Protein AF-A0A447TZY8-F1 (afdb_monomer_lite)

Foldseek 3Di:
DQQVPADDDPPDGQCLLLLQLLLLLLPVAQVRSLVSLQVSLVVQLVVDDQCSNLSSVLSNVSSNLSRVVNVVCVVVVNNVVSLALQVQLVSSLVSLVVSLVSQCVPGPPNVVSVVVCVVNVVVNSVCNSNVNSVVSVVVVVVVVVVCCVPVLVVVLVVVLCVLLVVLCVVPQALVSVQVSQVSCVVSDVAQKEWEAEPPGTSYIDGDDDPRPDDPDHDYYYHYGDDD

Sequence (227 aa):
MGTYFGLHIEDSIANTRAIGAVMGGLLGGPVVGGLVGLTGGLHRYSMGGMTALSCMISTIVEGLLGGLVHSVLIRRGRPDKVFSPLTAGAITCVAELVQMLIILLIARPFDDALHLVSNIAAPMMVTNTVGAALFMRILLDKRAMFEKYTSAFSATALKVAASTEGILRQGFNEVNSMKVAQVLYQELDIGAVAITDREKLLAFYWYWRRSPSTGQTHFIRLYAESN

Structure (mmCIF, N/CA/C/O backbone):
data_AF-A0A447TZY8-F1
#
_entry.id   AF-A0A447TZY8-F1
#
loop_
_atom_site.group_PDB
_atom_site.id
_atom_site.type_symbol
_atom_site.label_atom_id
_atom_site.label_alt_id
_atom_site.label_comp_id
_atom_site.label_asym_id
_atom_site.label_entity_id
_atom_site.label_seq_id
_atom_site.pdbx_PDB_ins_code
_atom_site.Cartn_x
_atom_site.Cartn_y
_atom_site.Cartn_z
_atom_site.occupancy
_atom_site.B_iso_or_equiv
_atom_site.auth_seq_id
_atom_site.auth_comp_id
_atom_site.auth_asym_id
_atom_site.auth_atom_id
_atom_site.pdbx_PDB_model_num
ATOM 1 N N . MET A 1 1 ? 5.842 14.402 -5.826 1.00 41.72 1 MET A N 1
ATOM 2 C CA . MET A 1 1 ? 6.413 14.304 -4.463 1.00 41.72 1 MET A CA 1
ATOM 3 C C . MET A 1 1 ? 7.544 13.279 -4.374 1.00 41.72 1 MET A C 1
ATOM 5 O O . MET A 1 1 ? 8.644 13.703 -4.067 1.00 41.72 1 MET A O 1
ATOM 9 N N . GLY A 1 2 ? 7.358 11.993 -4.712 1.00 44.38 2 GLY A N 1
ATOM 10 C CA . GLY A 1 2 ? 8.458 11.000 -4.667 1.00 44.38 2 GLY A CA 1
ATOM 11 C C . GLY A 1 2 ? 9.691 11.360 -5.517 1.00 44.38 2 GLY A C 1
ATOM 12 O O . GLY A 1 2 ? 10.824 11.251 -5.064 1.00 44.38 2 GLY A O 1
ATOM 13 N N . THR A 1 3 ? 9.464 11.925 -6.703 1.00 42.25 3 THR A N 1
ATOM 14 C CA . THR A 1 3 ? 10.510 12.466 -7.587 1.00 42.25 3 THR A CA 1
ATOM 15 C C . THR A 1 3 ? 11.310 13.638 -6.976 1.00 42.25 3 THR A C 1
ATOM 17 O O . THR A 1 3 ? 12.450 13.853 -7.353 1.00 42.25 3 THR A O 1
ATOM 20 N N . TYR A 1 4 ? 10.746 14.401 -6.032 1.00 38.62 4 TYR A N 1
ATOM 21 C CA . TYR A 1 4 ? 11.397 15.598 -5.468 1.00 38.62 4 TYR A CA 1
ATOM 22 C C . TYR A 1 4 ? 12.297 15.300 -4.256 1.00 38.62 4 TYR A C 1
ATOM 24 O O . TYR A 1 4 ? 13.098 16.146 -3.880 1.00 38.62 4 TYR A O 1
ATOM 32 N N . PHE A 1 5 ? 12.189 14.107 -3.659 1.00 44.12 5 PHE A N 1
ATOM 33 C CA . PHE A 1 5 ? 12.982 13.684 -2.494 1.00 44.12 5 PHE A CA 1
ATOM 34 C C . PHE A 1 5 ? 14.067 12.644 -2.836 1.00 44.12 5 PHE A C 1
ATOM 36 O O . PHE A 1 5 ? 14.668 12.060 -1.938 1.00 44.12 5 PHE A O 1
ATOM 43 N N . GLY A 1 6 ? 14.329 12.400 -4.125 1.00 40.62 6 GLY A N 1
ATOM 44 C CA . GLY A 1 6 ? 15.461 11.580 -4.555 1.00 40.62 6 GLY A CA 1
ATOM 45 C C . GLY A 1 6 ? 16.776 12.343 -4.386 1.00 40.62 6 GLY A C 1
ATOM 46 O O . GLY A 1 6 ? 16.889 13.486 -4.833 1.00 40.62 6 GLY A O 1
ATOM 47 N N . LEU A 1 7 ? 17.766 11.720 -3.743 1.00 37.53 7 LEU A N 1
ATOM 48 C CA . LEU A 1 7 ? 19.140 12.226 -3.708 1.00 37.53 7 LEU A CA 1
ATOM 49 C C . LEU A 1 7 ? 19.620 12.452 -5.150 1.00 37.53 7 LEU A C 1
ATOM 51 O O . LEU A 1 7 ? 19.607 11.524 -5.956 1.00 37.53 7 LEU A O 1
ATOM 55 N N . HIS A 1 8 ? 19.988 13.695 -5.471 1.00 42.00 8 HIS A N 1
ATOM 56 C CA . HIS A 1 8 ? 20.529 14.072 -6.774 1.00 42.00 8 HIS A CA 1
ATOM 57 C C . HIS A 1 8 ? 21.988 13.620 -6.845 1.00 42.00 8 HIS A C 1
ATOM 59 O O . HIS A 1 8 ? 22.875 14.290 -6.322 1.00 42.00 8 HIS A O 1
ATOM 65 N N . ILE A 1 9 ? 22.222 12.470 -7.468 1.00 40.34 9 ILE A N 1
ATOM 66 C CA . ILE A 1 9 ? 23.553 12.005 -7.853 1.00 40.34 9 ILE A CA 1
ATOM 67 C C . ILE A 1 9 ? 23.455 11.707 -9.352 1.00 40.34 9 ILE A C 1
ATOM 69 O O . ILE A 1 9 ? 22.742 10.789 -9.744 1.00 40.34 9 ILE A O 1
ATOM 73 N N . GLU A 1 10 ? 24.096 12.553 -10.163 1.00 38.56 10 GLU A N 1
ATOM 74 C CA . GLU A 1 10 ? 24.298 12.399 -11.618 1.00 38.56 10 GLU A CA 1
ATOM 75 C C . GLU A 1 10 ? 23.037 12.079 -12.453 1.00 38.56 10 GLU A C 1
ATOM 77 O O . GLU A 1 10 ? 22.811 10.950 -12.882 1.00 38.56 10 GLU A O 1
ATOM 82 N N . ASP A 1 11 ? 22.215 13.105 -12.717 1.00 39.12 11 ASP A N 1
ATOM 83 C CA . ASP A 1 11 ? 21.143 13.129 -13.738 1.00 39.12 11 ASP A CA 1
ATOM 84 C C . ASP A 1 11 ? 20.045 12.040 -13.671 1.00 39.12 11 ASP A C 1
ATOM 86 O O . ASP A 1 11 ? 19.186 11.947 -14.556 1.00 39.12 11 ASP A O 1
ATOM 90 N N . SER A 1 12 ? 19.975 11.260 -12.587 1.00 39.91 12 SER A N 1
ATOM 91 C CA . SER A 1 12 ? 18.932 10.252 -12.382 1.00 39.91 12 SER A CA 1
ATOM 92 C C . SER A 1 12 ? 18.328 10.322 -10.980 1.00 39.91 12 SER A C 1
ATOM 94 O O . SER A 1 12 ? 18.973 10.094 -9.961 1.00 39.91 12 SER A O 1
ATOM 96 N N . ILE A 1 13 ? 17.039 10.643 -10.929 1.00 43.31 13 ILE A N 1
ATOM 97 C CA . ILE A 1 13 ? 16.264 10.761 -9.694 1.00 43.31 13 ILE A CA 1
ATOM 98 C C . ILE A 1 13 ? 16.034 9.364 -9.103 1.00 43.31 13 ILE A C 1
ATOM 100 O O . ILE A 1 13 ? 15.361 8.541 -9.729 1.00 43.31 13 ILE A O 1
ATOM 104 N N . ALA A 1 14 ? 16.528 9.116 -7.883 1.00 42.09 14 ALA A N 1
ATOM 105 C CA . ALA A 1 14 ? 16.284 7.876 -7.142 1.00 42.09 14 ALA A CA 1
ATOM 106 C C . ALA A 1 14 ? 14.774 7.546 -7.075 1.00 42.09 14 ALA A C 1
ATOM 108 O O . ALA A 1 14 ? 13.945 8.350 -6.635 1.00 42.09 14 ALA A O 1
ATOM 109 N N . ASN A 1 15 ? 14.410 6.360 -7.571 1.00 56.94 15 ASN A N 1
ATOM 110 C CA . ASN A 1 15 ? 13.063 6.033 -8.031 1.00 56.94 15 ASN A CA 1
ATOM 111 C C . ASN A 1 15 ? 12.102 5.621 -6.900 1.00 56.94 15 ASN A C 1
ATOM 113 O O . ASN A 1 15 ? 11.626 4.495 -6.871 1.00 56.94 15 ASN A O 1
ATOM 117 N N . THR A 1 16 ? 11.708 6.531 -6.008 1.00 59.53 16 THR A N 1
ATOM 118 C CA . THR A 1 16 ? 10.623 6.244 -5.034 1.00 59.53 16 THR A CA 1
ATOM 119 C C . THR A 1 16 ? 9.240 6.083 -5.694 1.00 59.53 16 THR A C 1
ATOM 121 O O . THR A 1 16 ? 8.249 5.770 -5.032 1.00 59.53 16 THR A O 1
ATOM 124 N N . ARG A 1 17 ? 9.152 6.277 -7.018 1.00 68.56 17 ARG A N 1
ATOM 125 C CA . ARG A 1 17 ? 7.942 6.077 -7.830 1.00 68.56 17 ARG A CA 1
ATOM 126 C C . ARG A 1 17 ? 7.529 4.607 -7.900 1.00 68.56 17 ARG A C 1
ATOM 128 O O . ARG A 1 17 ? 6.330 4.332 -7.862 1.00 68.56 17 ARG A O 1
ATOM 135 N N . ALA A 1 18 ? 8.503 3.695 -7.949 1.00 70.75 18 ALA A N 1
ATOM 136 C CA . ALA A 1 18 ? 8.274 2.252 -7.979 1.00 70.75 18 ALA A CA 1
ATOM 137 C C . ALA A 1 18 ? 7.475 1.793 -6.752 1.00 70.75 18 ALA A C 1
ATOM 139 O O . ALA A 1 18 ? 6.532 1.017 -6.873 1.00 70.75 18 ALA A O 1
ATOM 140 N N . ILE A 1 19 ? 7.763 2.365 -5.576 1.00 80.88 19 ILE A N 1
ATOM 141 C CA . ILE A 1 19 ? 7.026 2.077 -4.339 1.00 80.88 19 ILE A CA 1
ATOM 142 C C . ILE A 1 19 ? 5.535 2.392 -4.526 1.00 80.88 19 ILE A C 1
ATOM 144 O O . ILE A 1 19 ? 4.690 1.561 -4.219 1.00 80.88 19 ILE A O 1
ATOM 148 N N . GLY A 1 20 ? 5.193 3.557 -5.083 1.00 83.19 20 GLY A N 1
ATOM 149 C CA . GLY A 1 20 ? 3.798 3.937 -5.323 1.00 83.19 20 GLY A CA 1
ATOM 150 C C . GLY A 1 20 ? 3.078 3.008 -6.305 1.00 83.19 20 GLY A C 1
ATOM 151 O O . GLY A 1 20 ? 1.962 2.571 -6.024 1.00 83.19 20 GLY A O 1
ATOM 152 N N . ALA A 1 21 ? 3.720 2.670 -7.427 1.00 87.19 21 ALA A N 1
ATOM 153 C CA . ALA A 1 21 ? 3.148 1.784 -8.443 1.00 87.19 21 ALA A CA 1
ATOM 154 C C . ALA A 1 21 ? 2.972 0.348 -7.923 1.00 87.19 21 ALA A C 1
ATOM 156 O O . ALA A 1 21 ? 1.876 -0.210 -8.013 1.00 87.19 21 ALA A O 1
ATOM 157 N N . VAL A 1 22 ? 4.017 -0.225 -7.316 1.00 88.12 22 VAL A N 1
ATOM 158 C CA . VAL A 1 22 ? 4.000 -1.586 -6.763 1.00 88.12 22 VAL A CA 1
ATOM 159 C C . VAL A 1 22 ? 3.001 -1.695 -5.618 1.00 88.12 22 VAL A C 1
ATOM 161 O O . VAL A 1 22 ? 2.218 -2.639 -5.606 1.00 88.12 22 VAL A O 1
ATOM 164 N N . MET A 1 23 ? 2.962 -0.732 -4.691 1.00 88.12 23 MET A N 1
ATOM 165 C CA . MET A 1 23 ? 1.995 -0.745 -3.587 1.00 88.12 23 MET A CA 1
ATOM 166 C C . MET A 1 23 ? 0.561 -0.524 -4.080 1.00 88.12 23 MET A C 1
ATOM 168 O O . MET A 1 23 ? -0.354 -1.193 -3.603 1.00 88.12 23 MET A O 1
ATOM 172 N N . GLY A 1 24 ? 0.353 0.359 -5.063 1.00 87.81 24 GLY A N 1
ATOM 173 C CA . GLY A 1 24 ? -0.948 0.551 -5.708 1.00 87.81 24 GLY A CA 1
ATOM 174 C C . GLY A 1 24 ? -1.458 -0.731 -6.369 1.00 87.81 24 GLY A C 1
ATOM 175 O O . GLY A 1 24 ? -2.621 -1.092 -6.199 1.00 87.81 24 GLY A O 1
ATOM 176 N N . GLY A 1 25 ? -0.572 -1.469 -7.044 1.00 89.62 25 GLY A N 1
ATOM 177 C CA . GLY A 1 25 ? -0.875 -2.791 -7.585 1.00 89.62 25 GLY A CA 1
ATOM 178 C C . GLY A 1 25 ? -1.128 -3.827 -6.492 1.00 89.62 25 GLY A C 1
ATOM 179 O O . GLY A 1 25 ? -2.139 -4.523 -6.514 1.00 89.62 25 GLY A O 1
ATOM 180 N N . LEU A 1 26 ? -0.246 -3.903 -5.497 1.00 88.25 26 LEU A N 1
ATOM 181 C CA . LEU A 1 26 ? -0.332 -4.885 -4.421 1.00 88.25 26 LEU A CA 1
ATOM 182 C C . LEU A 1 26 ? -1.599 -4.718 -3.575 1.00 88.25 26 LEU A C 1
ATOM 184 O O . LEU A 1 26 ? -2.105 -5.705 -3.061 1.00 88.25 26 LEU A O 1
ATOM 188 N N . LEU A 1 27 ? -2.126 -3.502 -3.428 1.00 87.75 27 LEU A N 1
ATOM 189 C CA . LEU A 1 27 ? -3.325 -3.231 -2.628 1.00 87.75 27 LEU A CA 1
ATOM 190 C C . LEU A 1 27 ? -4.610 -3.165 -3.466 1.00 87.75 27 LEU A C 1
ATOM 192 O O . LEU A 1 27 ? -5.663 -3.566 -2.976 1.00 87.75 27 LEU A O 1
ATOM 196 N N . GLY A 1 28 ? -4.536 -2.665 -4.703 1.00 86.06 28 GLY A N 1
ATOM 197 C CA . GLY A 1 28 ? -5.693 -2.412 -5.573 1.00 86.06 28 GLY A CA 1
ATOM 198 C C . GLY A 1 28 ? -5.820 -3.345 -6.782 1.00 86.06 28 GLY A C 1
ATOM 199 O O . GLY A 1 28 ? -6.748 -3.200 -7.576 1.00 86.06 28 GLY A O 1
ATOM 200 N N . GLY A 1 29 ? -4.899 -4.292 -6.953 1.00 90.25 29 GLY A N 1
ATOM 201 C CA . GLY A 1 29 ? -4.871 -5.212 -8.084 1.00 90.25 29 GLY A CA 1
ATOM 202 C C . GLY A 1 29 ? -4.249 -4.625 -9.362 1.00 90.25 29 GLY A C 1
ATOM 203 O O . GLY A 1 29 ? -3.771 -3.490 -9.389 1.00 90.25 29 GLY A O 1
ATOM 204 N N . PRO A 1 30 ? -4.224 -5.408 -10.455 1.00 90.62 30 PRO A N 1
ATOM 205 C CA . PRO A 1 30 ? -3.440 -5.104 -11.656 1.00 90.62 30 PRO A CA 1
ATOM 206 C C . PRO A 1 30 ? -3.930 -3.859 -12.395 1.00 90.62 30 PRO A C 1
ATOM 208 O O . PRO A 1 30 ? -3.115 -3.111 -12.921 1.00 90.62 30 PRO A O 1
ATOM 211 N N . VAL A 1 31 ? -5.238 -3.588 -12.387 1.00 92.19 31 VAL A N 1
ATOM 212 C CA . VAL A 1 31 ? -5.801 -2.389 -13.027 1.00 92.19 31 VAL A CA 1
ATOM 213 C C . VAL A 1 31 ? -5.333 -1.123 -12.308 1.00 92.19 31 VAL A C 1
ATOM 215 O O . VAL A 1 31 ? -4.831 -0.203 -12.948 1.00 92.19 31 VAL A O 1
ATOM 218 N N . VAL A 1 32 ? -5.430 -1.092 -10.975 1.00 91.75 32 VAL A N 1
ATOM 219 C CA . VAL A 1 32 ? -4.988 0.058 -10.172 1.00 91.75 32 VAL A CA 1
ATOM 220 C C . VAL A 1 32 ? -3.476 0.239 -10.285 1.00 91.75 32 VAL A C 1
ATOM 222 O O . VAL A 1 32 ? -3.018 1.346 -10.557 1.00 91.75 32 VAL A O 1
ATOM 225 N N . GLY A 1 33 ? -2.702 -0.844 -10.164 1.00 89.38 33 GLY A N 1
ATOM 226 C CA . GLY A 1 33 ? -1.247 -0.809 -10.328 1.00 89.38 33 GLY A CA 1
ATOM 227 C C . GLY A 1 33 ? -0.812 -0.284 -11.695 1.00 89.38 33 GLY A C 1
ATOM 228 O O . GLY A 1 33 ? 0.059 0.580 -11.767 1.00 89.38 33 GLY A O 1
ATOM 229 N N . GLY A 1 34 ? -1.461 -0.729 -12.773 1.00 90.19 34 GLY A N 1
ATOM 230 C CA . GLY A 1 34 ? -1.197 -0.242 -14.127 1.00 90.19 34 GLY A CA 1
ATOM 231 C C . GLY A 1 34 ? -1.495 1.250 -14.300 1.00 90.19 34 GLY A C 1
ATOM 232 O O . GLY A 1 34 ? -0.687 1.964 -14.885 1.00 90.19 34 GLY A O 1
ATOM 233 N N . LEU A 1 35 ? -2.608 1.752 -13.752 1.00 92.06 35 LEU A N 1
ATOM 234 C CA . LEU A 1 35 ? -2.969 3.175 -13.833 1.00 92.06 35 LEU A CA 1
ATOM 235 C C . LEU A 1 35 ? -2.036 4.069 -13.003 1.00 92.06 35 LEU A C 1
ATOM 237 O O . LEU A 1 35 ? -1.615 5.134 -13.464 1.00 92.06 35 LEU A O 1
ATOM 241 N N . VAL A 1 36 ? -1.671 3.638 -11.794 1.00 89.31 36 VAL A N 1
ATOM 242 C CA . VAL A 1 36 ? -0.680 4.345 -10.964 1.00 89.31 36 VAL A CA 1
ATOM 243 C C . VAL A 1 36 ? 0.687 4.333 -11.654 1.00 89.31 36 VAL A C 1
ATOM 245 O O . VAL A 1 36 ? 1.369 5.357 -11.703 1.00 89.31 36 VAL A O 1
ATOM 248 N N . GLY A 1 37 ? 1.062 3.203 -12.256 1.00 87.94 37 GLY A N 1
ATOM 249 C CA . GLY A 1 37 ? 2.289 3.076 -13.032 1.00 87.94 37 GLY A CA 1
ATOM 250 C C . GLY A 1 37 ? 2.307 3.982 -14.266 1.00 87.94 37 GLY A C 1
ATOM 251 O O . GLY A 1 37 ? 3.294 4.671 -14.506 1.00 87.94 37 GLY A O 1
ATOM 252 N N . LEU A 1 38 ? 1.195 4.057 -15.003 1.00 90.62 38 LEU A N 1
ATOM 253 C CA . LEU A 1 38 ? 1.032 4.916 -16.177 1.00 90.62 38 LEU A CA 1
ATOM 254 C C . LEU A 1 38 ? 1.137 6.396 -1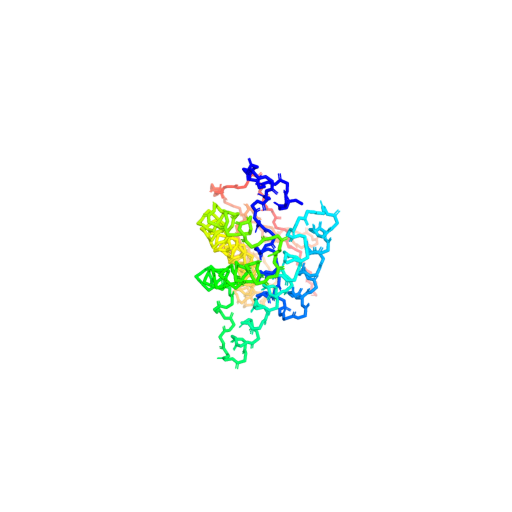5.809 1.00 90.62 38 LEU A C 1
ATOM 256 O O . LEU A 1 38 ? 1.884 7.135 -16.441 1.00 90.62 38 LEU A O 1
ATOM 260 N N . THR A 1 39 ? 0.422 6.836 -14.774 1.00 88.06 39 THR A N 1
ATOM 261 C CA . THR A 1 39 ? 0.447 8.241 -14.335 1.00 88.06 39 THR A CA 1
ATOM 262 C C . THR A 1 39 ? 1.831 8.650 -13.830 1.00 88.06 39 THR A C 1
ATOM 264 O O . THR A 1 39 ? 2.350 9.697 -14.221 1.00 88.06 39 THR A O 1
ATOM 267 N N . GLY A 1 40 ? 2.481 7.799 -13.030 1.00 81.94 40 GLY A N 1
ATOM 268 C CA . GLY A 1 40 ? 3.856 8.016 -12.587 1.00 81.94 40 GLY A CA 1
ATOM 269 C C . GLY A 1 40 ? 4.865 8.000 -13.741 1.00 81.94 40 GLY A C 1
ATOM 270 O O . GLY A 1 40 ? 5.773 8.834 -13.777 1.00 81.94 40 GLY A O 1
ATOM 271 N N . GLY A 1 41 ? 4.714 7.062 -14.676 1.00 83.88 41 GLY A N 1
ATOM 272 C CA . GLY A 1 41 ? 5.577 6.897 -15.842 1.00 83.88 41 GLY A CA 1
ATOM 273 C C . GLY A 1 41 ? 5.456 8.057 -16.827 1.00 83.88 41 GLY A C 1
ATOM 274 O O . GLY A 1 41 ? 6.475 8.582 -17.267 1.00 83.88 41 GLY A O 1
ATOM 275 N N . LEU A 1 42 ? 4.239 8.532 -17.106 1.00 85.62 42 LEU A N 1
ATOM 276 C CA . LEU A 1 42 ? 3.997 9.714 -17.941 1.00 85.62 42 LEU A CA 1
ATOM 277 C C . LEU A 1 42 ? 4.626 10.969 -17.332 1.00 85.62 42 LEU A C 1
ATOM 279 O O . LEU A 1 42 ? 5.274 11.736 -18.039 1.00 85.62 42 LEU A O 1
ATOM 283 N N . HIS A 1 43 ? 4.527 11.136 -16.011 1.00 81.44 43 HIS A N 1
ATOM 284 C CA . HIS A 1 43 ? 5.225 12.215 -15.312 1.00 81.44 43 HIS A CA 1
ATOM 285 C C . HIS A 1 43 ? 6.758 12.086 -15.424 1.00 81.44 43 HIS A C 1
ATOM 287 O O . HIS A 1 43 ? 7.474 13.085 -15.389 1.00 81.44 43 HIS A O 1
ATOM 293 N N . ARG A 1 44 ? 7.319 10.871 -15.527 1.00 80.19 44 ARG A N 1
ATOM 294 C CA . ARG A 1 44 ? 8.763 10.699 -15.789 1.00 80.19 44 ARG A CA 1
ATOM 295 C C . ARG A 1 44 ? 9.126 11.039 -17.219 1.00 80.19 44 ARG A C 1
ATOM 297 O O . ARG A 1 44 ? 10.165 11.658 -17.442 1.00 80.19 44 ARG A O 1
ATOM 304 N N . TYR A 1 45 ? 8.280 10.612 -18.146 1.00 79.75 45 TYR A N 1
ATOM 305 C CA . TYR A 1 45 ? 8.445 10.846 -19.566 1.00 79.75 45 TYR A CA 1
ATOM 306 C C . TYR A 1 45 ? 8.454 12.346 -19.879 1.00 79.75 45 TYR A C 1
ATOM 308 O O . TYR A 1 45 ? 9.322 12.811 -20.611 1.00 79.75 45 TYR A O 1
ATOM 316 N N . SER A 1 46 ? 7.579 13.124 -19.232 1.00 79.31 46 SER A N 1
ATOM 317 C CA . SER A 1 46 ? 7.517 14.580 -19.408 1.00 79.31 46 SER A CA 1
ATOM 318 C C . SER A 1 46 ? 8.761 15.330 -18.921 1.00 79.31 46 SER A C 1
ATOM 320 O O . SER A 1 46 ? 8.966 16.468 -19.326 1.00 79.31 46 SER A O 1
ATOM 322 N N . MET A 1 47 ? 9.592 14.724 -18.065 1.00 73.69 47 MET A N 1
ATOM 323 C CA . MET A 1 47 ? 10.869 15.312 -17.631 1.00 73.69 47 MET A CA 1
ATOM 324 C C . MET A 1 47 ? 12.004 15.094 -18.646 1.00 73.69 47 MET A C 1
ATOM 326 O O . MET A 1 47 ? 13.080 15.655 -18.475 1.00 73.69 47 MET A O 1
ATOM 330 N N . GLY A 1 48 ? 11.782 14.296 -19.697 1.00 67.31 48 GLY A N 1
ATOM 331 C CA . GLY A 1 48 ? 12.773 14.044 -20.743 1.00 67.31 48 GLY A CA 1
ATOM 332 C C . GLY A 1 48 ? 14.001 13.246 -20.276 1.00 67.31 48 GLY A C 1
ATOM 333 O O . GLY A 1 48 ? 14.051 12.707 -19.164 1.00 67.31 48 GLY A O 1
ATOM 334 N N . GLY A 1 49 ? 14.987 13.125 -21.165 1.00 71.38 49 GLY A N 1
ATOM 335 C CA . GLY A 1 49 ? 16.239 12.394 -20.939 1.00 71.38 49 GLY A CA 1
ATOM 336 C C . GLY A 1 49 ? 16.311 11.038 -21.649 1.00 71.38 49 GLY A C 1
ATOM 337 O O . GLY A 1 49 ? 15.303 10.487 -22.092 1.00 71.38 49 GLY A O 1
ATOM 338 N N . MET A 1 50 ? 17.523 10.484 -21.735 1.00 68.12 50 MET A N 1
ATOM 339 C CA . MET A 1 50 ? 17.816 9.256 -22.496 1.00 68.12 50 MET A CA 1
ATOM 340 C C . MET A 1 50 ? 17.038 8.024 -21.999 1.00 68.12 50 MET A C 1
ATOM 342 O O . MET A 1 50 ? 16.706 7.137 -22.779 1.00 68.12 50 MET A O 1
ATOM 346 N N . THR A 1 51 ? 16.680 7.986 -20.711 1.00 75.62 51 THR A N 1
ATOM 347 C CA . THR A 1 51 ? 15.943 6.878 -20.077 1.00 75.62 51 THR A CA 1
ATOM 348 C C . THR A 1 51 ? 14.450 7.164 -19.885 1.00 75.62 51 THR A C 1
ATOM 350 O O . THR A 1 51 ? 13.760 6.414 -19.196 1.00 75.62 51 THR A O 1
ATOM 353 N N . ALA A 1 52 ? 13.913 8.244 -20.463 1.00 77.50 52 ALA A N 1
ATOM 354 C CA . ALA A 1 52 ? 12.525 8.657 -20.240 1.00 77.50 52 ALA A CA 1
ATOM 355 C C . ALA A 1 52 ? 11.512 7.572 -20.646 1.00 77.50 52 ALA A C 1
ATOM 357 O O . ALA A 1 52 ? 10.585 7.265 -19.894 1.00 77.50 52 ALA A O 1
ATOM 358 N N . LEU A 1 53 ? 11.721 6.959 -21.814 1.00 79.88 53 LEU A N 1
ATOM 359 C CA . LEU A 1 53 ? 10.832 5.938 -22.370 1.00 79.88 53 LEU A CA 1
ATOM 360 C C . LEU A 1 53 ? 10.990 4.598 -21.631 1.00 79.88 53 LEU A C 1
ATOM 362 O O . LEU A 1 53 ? 9.995 3.991 -21.234 1.00 79.88 53 LEU A O 1
ATOM 366 N N . SER A 1 54 ? 12.230 4.179 -21.356 1.00 82.88 54 SER A N 1
ATOM 367 C CA . SER A 1 54 ? 12.511 2.950 -20.605 1.00 82.88 54 SER A CA 1
ATOM 368 C C . SER A 1 54 ? 11.959 3.010 -19.178 1.00 82.88 54 SER A C 1
ATOM 370 O O . SER A 1 54 ? 11.322 2.057 -18.739 1.00 82.88 54 SER A O 1
ATOM 372 N N . CYS A 1 55 ? 12.124 4.142 -18.484 1.00 81.50 55 CYS A N 1
ATOM 373 C CA . CYS A 1 55 ? 11.590 4.344 -17.135 1.00 81.50 55 CYS A CA 1
ATOM 374 C C . CYS A 1 55 ? 10.056 4.396 -17.111 1.00 81.50 55 CYS A C 1
ATOM 376 O O . CYS A 1 55 ? 9.437 3.952 -16.148 1.00 81.50 55 CYS A O 1
ATOM 378 N N . MET A 1 56 ? 9.421 4.954 -18.148 1.00 85.31 56 MET A N 1
ATOM 379 C CA . MET A 1 56 ? 7.960 4.960 -18.247 1.00 85.31 56 MET A CA 1
ATOM 380 C C . MET A 1 56 ? 7.421 3.532 -18.364 1.00 85.31 56 MET A C 1
ATOM 382 O O . MET A 1 56 ? 6.530 3.151 -17.606 1.00 85.31 56 MET A O 1
ATOM 386 N N . ILE A 1 57 ? 7.979 2.742 -19.287 1.00 88.06 57 ILE A N 1
ATOM 387 C CA . ILE A 1 57 ? 7.572 1.347 -19.485 1.00 88.06 57 ILE A CA 1
ATOM 388 C C . ILE A 1 57 ? 7.848 0.533 -18.221 1.00 88.06 57 ILE A C 1
ATOM 390 O O . ILE A 1 57 ? 6.967 -0.201 -17.777 1.00 88.06 57 ILE A O 1
ATOM 394 N N . SER A 1 58 ? 9.027 0.690 -17.610 1.00 87.69 58 SER A N 1
ATOM 395 C CA . SER A 1 58 ? 9.372 -0.048 -16.395 1.00 87.69 58 SER A CA 1
ATOM 396 C C . SER A 1 58 ? 8.395 0.250 -15.260 1.00 87.69 58 SER A C 1
ATOM 398 O O . SER A 1 58 ? 7.858 -0.688 -14.688 1.00 87.69 58 SER A O 1
ATOM 400 N N . THR A 1 59 ? 8.043 1.518 -15.013 1.00 88.25 59 THR A N 1
ATOM 401 C CA . THR A 1 59 ? 7.098 1.881 -13.939 1.00 88.25 59 THR A CA 1
ATOM 402 C C . THR A 1 59 ? 5.703 1.269 -14.156 1.00 88.25 59 THR A C 1
ATOM 404 O O . THR A 1 59 ? 5.044 0.852 -13.201 1.00 88.25 59 THR A O 1
ATOM 407 N N . ILE A 1 60 ? 5.233 1.176 -15.406 1.00 91.12 60 ILE A N 1
ATOM 408 C CA . ILE A 1 60 ? 3.966 0.495 -15.725 1.00 91.12 60 ILE A CA 1
ATOM 409 C C . ILE A 1 60 ? 4.076 -1.001 -15.409 1.00 91.12 60 ILE A C 1
ATOM 411 O O . ILE A 1 60 ? 3.190 -1.563 -14.761 1.00 91.12 60 ILE A O 1
ATOM 415 N N . VAL A 1 61 ? 5.169 -1.640 -15.835 1.00 91.50 61 VAL A N 1
ATOM 416 C CA . VAL A 1 61 ? 5.425 -3.066 -15.590 1.00 91.50 61 VAL A CA 1
ATOM 417 C C . VAL A 1 61 ? 5.522 -3.360 -14.094 1.00 91.50 61 VAL A C 1
ATOM 419 O O . VAL A 1 61 ? 4.921 -4.324 -13.634 1.00 91.50 61 VAL A O 1
ATOM 422 N N . GLU A 1 62 ? 6.195 -2.519 -13.314 1.00 90.56 62 GLU A N 1
ATOM 423 C CA . GLU A 1 62 ? 6.291 -2.646 -11.856 1.00 90.56 62 GLU A CA 1
ATOM 424 C C . GLU A 1 62 ? 4.911 -2.620 -11.182 1.00 90.56 62 GLU A C 1
ATOM 426 O O . GLU A 1 62 ? 4.600 -3.477 -10.350 1.00 90.56 62 GLU A O 1
ATOM 431 N N . GLY A 1 63 ? 4.048 -1.678 -11.578 1.00 90.50 63 GLY A N 1
ATOM 432 C CA . GLY A 1 63 ? 2.681 -1.596 -11.065 1.00 90.50 63 GLY A CA 1
ATOM 433 C C . GLY A 1 63 ? 1.836 -2.819 -11.427 1.00 90.50 63 GLY A C 1
ATOM 434 O O . GLY A 1 63 ? 1.110 -3.358 -10.583 1.00 90.50 63 GLY A O 1
ATOM 435 N N . LEU A 1 64 ? 1.971 -3.313 -12.660 1.00 92.94 64 LEU A N 1
ATOM 436 C CA . LEU A 1 64 ? 1.317 -4.544 -13.105 1.00 92.94 64 LEU A CA 1
ATOM 437 C C . LEU A 1 64 ? 1.838 -5.777 -12.358 1.00 92.94 64 LEU A C 1
ATOM 439 O O . LEU A 1 64 ? 1.034 -6.621 -11.968 1.00 92.94 64 LEU A O 1
ATOM 443 N N . LEU A 1 65 ? 3.148 -5.876 -12.110 1.00 92.00 65 LEU A N 1
ATOM 444 C CA . LEU A 1 65 ? 3.753 -6.962 -11.337 1.00 92.00 65 LEU A CA 1
ATOM 445 C C . LEU A 1 65 ? 3.212 -6.988 -9.905 1.00 92.00 65 LEU A C 1
ATOM 447 O O . LEU A 1 65 ? 2.775 -8.043 -9.442 1.00 92.00 65 LEU A O 1
ATOM 451 N N . GLY A 1 66 ? 3.148 -5.833 -9.234 1.00 90.19 66 GLY A N 1
ATOM 452 C CA . GLY A 1 66 ? 2.535 -5.721 -7.907 1.00 90.19 66 GLY A CA 1
ATOM 453 C C . GLY A 1 66 ? 1.085 -6.215 -7.892 1.00 90.19 66 GLY A C 1
ATOM 454 O O . GLY A 1 66 ? 0.694 -7.012 -7.035 1.00 90.19 66 GLY A O 1
ATOM 455 N N . GLY A 1 67 ? 0.293 -5.819 -8.892 1.00 90.94 67 GLY A N 1
ATOM 456 C CA . GLY A 1 67 ? -1.110 -6.224 -9.002 1.00 90.94 67 GLY A CA 1
ATOM 457 C C . GLY A 1 67 ? -1.347 -7.662 -9.460 1.00 90.94 67 GLY A C 1
ATOM 458 O O . GLY A 1 67 ? -2.330 -8.295 -9.055 1.00 90.94 67 GLY A O 1
ATOM 459 N N . LEU A 1 68 ? -0.439 -8.233 -10.246 1.00 92.06 68 LEU A N 1
ATOM 460 C CA . LEU A 1 68 ? -0.476 -9.649 -10.584 1.00 92.06 68 LEU A CA 1
ATOM 461 C C . LEU A 1 68 ? -0.222 -10.493 -9.336 1.00 92.06 68 LEU A C 1
ATOM 463 O O . LEU A 1 68 ? -0.972 -11.433 -9.071 1.00 92.06 68 LEU A O 1
ATOM 467 N N . VAL A 1 69 ? 0.779 -10.126 -8.532 1.00 89.31 69 VAL A N 1
ATOM 468 C CA . VAL A 1 69 ? 1.074 -10.827 -7.279 1.00 89.31 69 VAL A CA 1
ATOM 469 C C . VAL A 1 69 ? -0.097 -10.718 -6.299 1.00 89.31 69 VAL A C 1
ATOM 471 O O . VAL A 1 69 ? -0.478 -11.735 -5.717 1.00 89.31 69 VAL A O 1
ATOM 474 N N . HIS A 1 70 ? -0.747 -9.553 -6.195 1.00 89.38 70 HIS A N 1
ATOM 475 C CA . HIS A 1 70 ? -2.013 -9.403 -5.466 1.00 89.38 70 HIS A CA 1
ATOM 476 C C . HIS A 1 70 ? -3.075 -10.405 -5.939 1.00 89.38 70 HIS A C 1
ATOM 478 O O . HIS A 1 70 ? -3.628 -11.159 -5.139 1.00 89.38 70 HIS A O 1
ATOM 484 N N . SER A 1 71 ? -3.312 -10.476 -7.252 1.00 87.88 71 SER A N 1
ATOM 485 C CA . SER A 1 71 ? -4.309 -11.384 -7.836 1.00 87.88 71 SER A CA 1
ATOM 486 C C . SER A 1 71 ? -3.991 -12.853 -7.546 1.00 87.88 71 SER A C 1
ATOM 488 O O . SER A 1 71 ? -4.887 -13.636 -7.234 1.00 87.88 71 SER A O 1
ATOM 490 N N . VAL A 1 72 ? -2.714 -13.239 -7.616 1.00 88.69 72 VAL A N 1
ATOM 491 C CA . VAL A 1 72 ? -2.253 -14.599 -7.302 1.00 88.69 72 VAL A CA 1
ATOM 492 C C . VAL A 1 72 ? -2.440 -14.919 -5.818 1.00 88.69 72 VAL A C 1
ATOM 494 O O . VAL A 1 72 ? -2.912 -16.007 -5.487 1.00 88.69 72 VAL A O 1
ATOM 497 N N . LEU A 1 73 ? -2.102 -13.992 -4.920 1.00 86.50 73 LEU A N 1
ATOM 498 C CA . LEU A 1 73 ? -2.257 -14.156 -3.470 1.00 86.50 73 LEU A CA 1
ATOM 499 C C . LEU A 1 73 ? -3.727 -14.290 -3.061 1.00 86.50 73 LEU A C 1
ATOM 501 O O . LEU A 1 73 ? -4.057 -15.187 -2.282 1.00 86.50 73 LEU A O 1
ATOM 505 N N . ILE A 1 74 ? -4.608 -13.463 -3.632 1.00 85.81 74 ILE A N 1
ATOM 506 C CA . ILE A 1 74 ? -6.055 -13.546 -3.402 1.00 85.81 74 ILE A CA 1
ATOM 507 C C . ILE A 1 74 ? -6.617 -14.862 -3.936 1.00 85.81 74 ILE A C 1
ATOM 509 O O . ILE A 1 74 ? -7.309 -15.565 -3.204 1.00 85.81 74 ILE A O 1
ATOM 513 N N . ARG A 1 75 ? -6.278 -15.255 -5.172 1.00 85.62 75 ARG A N 1
ATOM 514 C CA . ARG A 1 75 ? -6.738 -16.534 -5.749 1.00 85.62 75 ARG A CA 1
ATOM 515 C C . ARG A 1 75 ? -6.271 -17.751 -4.951 1.00 85.62 75 ARG A C 1
ATOM 517 O O . ARG A 1 75 ? -6.971 -18.753 -4.913 1.00 85.62 75 ARG A O 1
ATOM 524 N N . ARG A 1 76 ? -5.103 -17.674 -4.307 1.00 86.00 76 ARG A N 1
ATOM 525 C CA . ARG A 1 76 ? -4.573 -18.727 -3.422 1.00 86.00 76 ARG A CA 1
ATOM 526 C C . ARG A 1 76 ? -5.146 -18.682 -1.999 1.00 86.00 76 ARG A C 1
ATOM 528 O O . ARG A 1 76 ? -4.656 -19.416 -1.145 1.00 86.00 76 ARG A O 1
ATOM 535 N N . GLY A 1 77 ? -6.130 -17.820 -1.729 1.00 79.69 77 GLY A N 1
ATOM 536 C CA . GLY A 1 77 ? -6.772 -17.703 -0.420 1.00 79.69 77 GLY A CA 1
ATOM 537 C C . GLY A 1 77 ? -5.836 -17.193 0.676 1.00 79.69 77 GLY A C 1
ATOM 538 O O . GLY A 1 77 ? -6.012 -17.544 1.836 1.00 79.69 77 GLY A O 1
ATOM 539 N N . ARG A 1 78 ? -4.808 -16.403 0.329 1.00 81.62 78 ARG A N 1
ATOM 540 C CA . ARG A 1 78 ? -3.844 -15.832 1.289 1.00 81.62 78 ARG A CA 1
ATOM 541 C C . ARG A 1 78 ? -3.867 -14.295 1.282 1.00 81.62 78 ARG A C 1
ATOM 543 O O . ARG A 1 78 ? -2.816 -13.689 1.047 1.00 81.62 78 ARG A O 1
ATOM 550 N N . PRO A 1 79 ? -5.024 -13.650 1.535 1.00 75.06 79 PRO A N 1
ATOM 551 C CA . PRO A 1 79 ? -5.122 -12.190 1.557 1.00 75.06 79 PRO A CA 1
ATOM 552 C C . PRO A 1 79 ? -4.254 -11.568 2.660 1.00 75.06 79 PRO A C 1
ATOM 554 O O . PRO A 1 79 ? -3.704 -10.491 2.460 1.00 75.06 79 PRO A O 1
ATOM 557 N N . ASP A 1 80 ? -4.024 -12.272 3.771 1.00 73.94 80 ASP A N 1
ATOM 558 C CA . ASP A 1 80 ? -3.217 -11.772 4.897 1.00 73.94 80 ASP A CA 1
ATOM 559 C C . ASP A 1 80 ? -1.766 -11.492 4.496 1.00 73.94 80 ASP A C 1
ATOM 561 O O . ASP A 1 80 ? -1.113 -10.586 5.015 1.00 73.94 80 ASP A O 1
ATOM 565 N N . LYS A 1 81 ? -1.253 -12.251 3.521 1.00 77.94 81 LYS A N 1
ATOM 566 C CA . LYS A 1 81 ? 0.111 -12.074 3.028 1.00 77.94 81 LYS A CA 1
ATOM 567 C C . LYS A 1 81 ? 0.262 -10.836 2.160 1.00 77.94 81 LYS A C 1
ATOM 569 O O . LYS A 1 81 ? 1.367 -10.322 2.126 1.00 77.94 81 LYS A O 1
ATOM 574 N N . VAL A 1 82 ? -0.802 -10.337 1.525 1.00 77.00 82 VAL A N 1
ATOM 575 C CA . VAL A 1 82 ? -0.771 -9.101 0.714 1.00 77.00 82 VAL A CA 1
ATOM 576 C C . VAL A 1 82 ? -0.292 -7.917 1.547 1.00 77.00 82 VAL A C 1
ATOM 578 O O . VAL A 1 82 ? 0.435 -7.059 1.057 1.00 77.00 82 VAL A O 1
ATOM 581 N N . PHE A 1 83 ? -0.658 -7.908 2.827 1.00 74.75 83 PHE A N 1
ATOM 582 C CA . PHE A 1 83 ? -0.309 -6.839 3.746 1.00 74.75 83 PHE A CA 1
ATOM 583 C C . PHE A 1 83 ? 1.021 -7.075 4.469 1.00 74.75 83 PHE A C 1
ATOM 585 O O . PHE A 1 83 ? 1.397 -6.277 5.319 1.00 74.75 83 PHE A O 1
ATOM 592 N N . SER A 1 84 ? 1.758 -8.152 4.179 1.00 84.31 84 SER A N 1
ATOM 593 C CA . SER A 1 84 ? 2.975 -8.452 4.933 1.00 84.31 84 SER A CA 1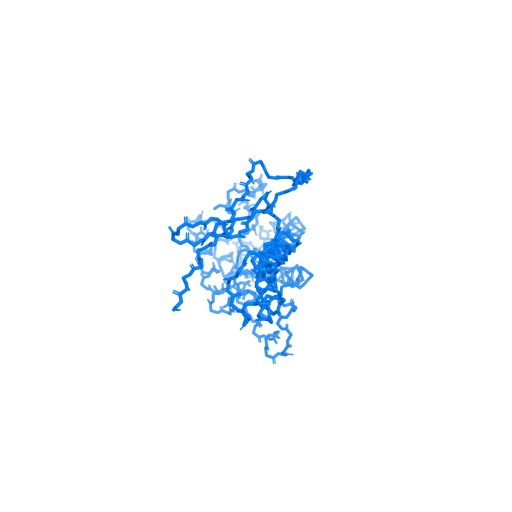
ATOM 594 C C . SER A 1 84 ? 4.171 -7.614 4.436 1.00 84.31 84 SER A C 1
ATOM 596 O O . SER A 1 84 ? 4.457 -7.606 3.232 1.00 84.31 84 SER A O 1
ATOM 598 N N . PRO A 1 85 ? 4.934 -6.950 5.330 1.00 85.75 85 PRO A N 1
ATOM 599 C CA . PRO A 1 85 ? 6.076 -6.115 4.946 1.00 85.75 85 PRO A CA 1
ATOM 600 C C . PRO A 1 85 ? 7.133 -6.876 4.150 1.00 85.75 85 PRO A C 1
ATOM 602 O O . PRO A 1 85 ? 7.726 -6.336 3.220 1.00 85.75 85 PRO A O 1
ATOM 605 N N . LEU A 1 86 ? 7.322 -8.156 4.485 1.00 86.19 86 LEU A N 1
ATOM 606 C CA . LEU A 1 86 ? 8.267 -9.033 3.807 1.00 86.19 86 LEU A CA 1
ATOM 607 C C . LEU A 1 86 ? 7.864 -9.282 2.348 1.00 86.19 86 LEU A C 1
ATOM 609 O O . LEU A 1 86 ? 8.718 -9.250 1.468 1.00 86.19 86 LEU A O 1
ATOM 613 N N . THR A 1 87 ? 6.572 -9.501 2.076 1.00 86.25 87 THR A N 1
ATOM 614 C CA . THR A 1 87 ? 6.104 -9.667 0.692 1.00 86.25 87 THR A CA 1
ATOM 615 C C . THR A 1 87 ? 6.189 -8.377 -0.101 1.00 86.25 87 THR A C 1
ATOM 617 O O . THR A 1 87 ? 6.641 -8.429 -1.237 1.00 86.25 87 THR A O 1
ATOM 620 N N . ALA A 1 88 ? 5.821 -7.234 0.489 1.00 87.00 88 ALA A N 1
ATOM 621 C CA . ALA A 1 88 ? 5.926 -5.943 -0.180 1.00 87.00 88 ALA A CA 1
ATOM 622 C C . ALA A 1 88 ? 7.381 -5.668 -0.588 1.00 87.00 88 ALA A C 1
ATOM 624 O O . ALA A 1 88 ? 7.648 -5.420 -1.759 1.00 87.00 88 ALA A O 1
ATOM 625 N N . GLY A 1 89 ? 8.329 -5.842 0.340 1.00 88.12 89 GLY A N 1
ATOM 626 C CA . GLY A 1 89 ? 9.756 -5.714 0.044 1.00 88.12 89 GLY A CA 1
ATOM 627 C C . GLY A 1 89 ? 10.241 -6.705 -1.019 1.00 88.12 89 GLY A C 1
ATOM 628 O O . GLY A 1 89 ? 10.899 -6.303 -1.973 1.00 88.12 89 GLY A O 1
ATOM 629 N N . ALA A 1 90 ? 9.885 -7.989 -0.911 1.00 89.69 90 ALA A N 1
ATOM 630 C CA . ALA A 1 90 ? 10.304 -9.000 -1.885 1.00 89.69 90 ALA A CA 1
ATOM 631 C C . ALA A 1 90 ? 9.780 -8.707 -3.302 1.00 89.69 90 ALA A C 1
ATOM 633 O O . ALA A 1 90 ? 10.526 -8.833 -4.270 1.00 89.69 90 ALA A O 1
ATOM 634 N N . ILE A 1 91 ? 8.519 -8.287 -3.429 1.00 90.19 91 ILE A N 1
ATOM 635 C CA . ILE A 1 91 ? 7.915 -7.933 -4.719 1.00 90.19 91 ILE A CA 1
ATOM 636 C C . ILE A 1 91 ? 8.593 -6.693 -5.293 1.00 90.19 91 ILE A C 1
ATOM 638 O O . ILE A 1 91 ? 8.937 -6.699 -6.470 1.00 90.19 91 ILE A O 1
ATOM 642 N N . THR A 1 92 ? 8.826 -5.659 -4.479 1.00 89.44 92 THR A N 1
ATOM 643 C CA . THR A 1 92 ? 9.535 -4.454 -4.923 1.00 89.44 92 THR A CA 1
ATOM 644 C C . THR A 1 92 ? 10.959 -4.773 -5.367 1.00 89.44 92 THR A C 1
ATOM 646 O O . THR A 1 92 ? 11.370 -4.295 -6.413 1.00 89.44 92 THR A O 1
ATOM 649 N N . CYS A 1 93 ? 11.681 -5.641 -4.658 1.00 89.69 93 CYS A N 1
ATOM 650 C CA . CYS A 1 93 ? 13.016 -6.085 -5.065 1.00 89.69 93 CYS A CA 1
ATOM 651 C C . CYS A 1 93 ? 12.999 -6.781 -6.438 1.00 89.69 93 CYS A C 1
ATOM 653 O O . CYS A 1 93 ? 13.788 -6.455 -7.320 1.00 89.69 93 CYS A O 1
ATOM 655 N N . VAL A 1 94 ? 12.051 -7.699 -6.664 1.00 90.88 94 VAL A N 1
ATOM 656 C CA . VAL A 1 94 ? 11.899 -8.367 -7.969 1.00 90.88 94 VAL A CA 1
ATOM 657 C C . VAL A 1 94 ? 11.498 -7.375 -9.063 1.00 90.88 94 VAL A C 1
ATOM 659 O O . VAL A 1 94 ? 12.014 -7.451 -10.176 1.00 90.88 94 VAL A O 1
ATOM 662 N N . ALA A 1 95 ? 10.599 -6.440 -8.761 1.00 89.44 95 ALA A N 1
ATOM 663 C CA . ALA A 1 95 ? 10.162 -5.412 -9.698 1.00 89.44 95 ALA A CA 1
ATOM 664 C C . ALA A 1 95 ? 11.326 -4.487 -10.106 1.00 89.44 95 ALA A C 1
ATOM 666 O O . ALA A 1 95 ? 11.506 -4.229 -11.292 1.00 89.44 95 ALA A O 1
ATOM 667 N N . GLU A 1 96 ? 12.178 -4.101 -9.153 1.00 88.00 96 GLU A N 1
ATOM 668 C CA . GLU A 1 96 ? 13.393 -3.310 -9.383 1.00 88.00 96 GLU A CA 1
ATOM 669 C C . GLU A 1 96 ? 14.410 -4.043 -10.267 1.00 88.00 96 GLU A C 1
ATOM 671 O O . GLU A 1 96 ? 14.956 -3.462 -11.207 1.00 88.00 96 GLU A O 1
ATOM 676 N N . LEU A 1 97 ? 14.621 -5.343 -10.029 1.00 89.06 97 LEU A N 1
ATOM 677 C CA . LEU A 1 97 ? 15.466 -6.172 -10.894 1.00 89.06 97 LEU A CA 1
ATOM 678 C C . LEU A 1 97 ? 14.943 -6.193 -12.336 1.00 89.06 97 LEU A C 1
ATOM 680 O O . LEU A 1 97 ? 15.715 -6.040 -13.285 1.00 89.06 97 LEU A O 1
ATOM 684 N N . VAL A 1 98 ? 13.627 -6.347 -12.506 1.00 89.88 98 VAL A N 1
ATOM 685 C CA . VAL A 1 98 ? 12.983 -6.298 -13.825 1.00 89.88 98 VAL A CA 1
ATOM 686 C C . VAL A 1 98 ? 13.144 -4.913 -14.455 1.00 89.88 98 VAL A C 1
ATOM 688 O O . VAL A 1 98 ? 13.448 -4.823 -15.643 1.00 89.88 98 VAL A O 1
ATOM 691 N N . GLN A 1 99 ? 13.009 -3.834 -13.682 1.00 87.75 99 GLN A N 1
ATOM 692 C CA . GLN A 1 99 ? 13.215 -2.476 -14.178 1.00 87.75 99 GLN A CA 1
ATOM 693 C C . GLN A 1 99 ? 14.641 -2.264 -14.703 1.00 87.75 99 GLN A C 1
ATOM 695 O O . GLN A 1 99 ? 14.799 -1.744 -15.808 1.00 87.75 99 GLN A O 1
ATOM 700 N N . MET A 1 100 ? 15.675 -2.668 -13.964 1.00 86.12 100 MET A N 1
ATOM 701 C CA . MET A 1 100 ? 17.067 -2.518 -14.417 1.00 86.12 100 MET A CA 1
ATOM 702 C C . MET A 1 100 ? 17.317 -3.269 -15.725 1.00 86.12 100 MET A C 1
ATOM 704 O O . MET A 1 100 ? 17.981 -2.753 -16.623 1.00 86.12 100 MET A O 1
ATOM 708 N N . LEU A 1 101 ? 16.709 -4.447 -15.870 1.00 87.69 101 LEU A N 1
ATOM 709 C CA . LEU A 1 101 ? 16.777 -5.235 -17.094 1.00 87.69 101 LEU A CA 1
ATOM 710 C C . LEU A 1 101 ? 16.068 -4.536 -18.269 1.00 87.69 101 LEU A C 1
ATOM 712 O O . LEU A 1 101 ? 16.618 -4.474 -19.365 1.00 87.69 101 LEU A O 1
ATOM 716 N N . ILE A 1 102 ? 14.895 -3.935 -18.040 1.00 86.50 102 ILE A N 1
ATOM 717 C CA . ILE A 1 102 ? 14.179 -3.132 -19.049 1.00 86.50 102 ILE A CA 1
ATOM 718 C C . ILE A 1 102 ? 15.010 -1.916 -19.482 1.00 86.50 102 ILE A C 1
ATOM 720 O O . ILE A 1 102 ? 15.070 -1.610 -20.673 1.00 86.50 102 ILE A O 1
ATOM 724 N N . ILE A 1 103 ? 15.670 -1.232 -18.541 1.00 84.00 103 ILE A N 1
ATOM 725 C CA . ILE A 1 103 ? 16.528 -0.080 -18.847 1.00 84.00 103 ILE A CA 1
ATOM 726 C C . ILE A 1 103 ? 17.687 -0.506 -19.752 1.00 84.00 103 ILE A C 1
ATOM 728 O O . ILE A 1 103 ? 17.873 0.111 -20.794 1.00 84.00 103 ILE A O 1
ATOM 732 N N . LEU A 1 104 ? 18.405 -1.583 -19.419 1.00 84.00 104 LEU A N 1
ATOM 733 C CA . LEU A 1 104 ? 19.528 -2.075 -20.229 1.00 84.00 104 LEU A CA 1
ATOM 734 C C . LEU A 1 104 ? 19.114 -2.536 -21.635 1.00 84.00 104 LEU A C 1
ATOM 736 O O . LEU A 1 104 ? 19.892 -2.408 -22.578 1.00 84.00 104 LEU A O 1
ATOM 740 N N . LEU A 1 105 ? 17.900 -3.075 -21.791 1.00 83.81 105 LEU A N 1
ATOM 741 C CA . LEU A 1 105 ? 17.401 -3.542 -23.087 1.00 83.81 105 LEU A CA 1
ATOM 742 C C . LEU A 1 105 ? 16.948 -2.402 -24.009 1.00 83.81 105 LEU A C 1
ATOM 744 O O . LEU A 1 105 ? 17.081 -2.518 -25.228 1.00 83.81 105 LEU A O 1
ATOM 748 N N . ILE A 1 106 ? 16.378 -1.333 -23.444 1.00 83.00 106 ILE A N 1
ATOM 749 C CA . ILE A 1 106 ? 15.698 -0.280 -24.215 1.00 83.00 106 ILE A CA 1
ATOM 750 C C . ILE A 1 106 ? 16.542 0.993 -24.329 1.00 83.00 106 ILE A C 1
ATOM 752 O O . ILE A 1 106 ? 16.526 1.635 -25.379 1.00 83.00 106 ILE A O 1
ATOM 756 N N . ALA A 1 107 ? 17.255 1.389 -23.272 1.00 78.94 107 ALA A N 1
ATOM 757 C CA . ALA A 1 107 ? 18.008 2.638 -23.269 1.00 78.94 107 ALA A CA 1
ATOM 758 C C . ALA A 1 107 ? 19.224 2.546 -24.206 1.00 78.94 107 ALA A C 1
ATOM 760 O O . ALA A 1 107 ? 19.993 1.584 -24.179 1.00 78.94 107 ALA A O 1
ATOM 761 N N . ARG A 1 108 ? 19.388 3.562 -25.059 1.00 74.56 108 ARG A N 1
ATOM 762 C CA . ARG A 1 108 ? 20.517 3.705 -25.987 1.00 74.56 108 ARG A CA 1
ATOM 763 C C . ARG A 1 108 ? 21.129 5.102 -25.829 1.00 74.56 108 ARG A C 1
ATOM 765 O O . ARG A 1 108 ? 20.348 6.047 -25.699 1.00 74.56 108 ARG A O 1
ATOM 772 N N . PRO A 1 109 ? 22.468 5.246 -25.897 1.00 77.81 109 PRO A N 1
ATOM 773 C CA . PRO A 1 109 ? 23.492 4.208 -26.118 1.00 77.81 109 PRO A CA 1
ATOM 774 C C . PRO A 1 109 ? 23.696 3.273 -24.905 1.00 77.81 109 PRO A C 1
ATOM 776 O O . PRO A 1 109 ? 23.359 3.613 -23.776 1.00 77.81 109 PRO A O 1
ATOM 779 N N . PHE A 1 110 ? 24.177 2.048 -25.154 1.00 76.56 110 PHE A N 1
ATOM 780 C CA . PHE A 1 110 ? 24.228 0.981 -24.137 1.00 76.56 110 PHE A CA 1
ATOM 781 C C . PHE A 1 110 ? 25.289 1.222 -23.061 1.00 76.56 110 PHE A C 1
ATOM 783 O O . PHE A 1 110 ? 25.041 0.910 -21.900 1.00 76.56 110 PHE A O 1
ATOM 790 N N . ASP A 1 111 ? 26.431 1.802 -23.432 1.00 75.31 111 ASP A N 1
ATOM 791 C CA . ASP A 1 111 ? 27.521 2.096 -22.498 1.00 75.31 111 ASP A CA 1
ATOM 792 C C . ASP A 1 111 ? 27.069 3.075 -21.404 1.00 75.31 111 ASP A C 1
ATOM 794 O O . ASP A 1 111 ? 27.242 2.802 -20.215 1.00 75.31 111 ASP A O 1
ATOM 798 N N . ASP A 1 112 ? 26.364 4.143 -21.786 1.00 74.56 112 ASP A N 1
ATOM 799 C CA . ASP A 1 112 ? 25.798 5.110 -20.838 1.00 74.56 112 ASP A CA 1
ATOM 800 C C . ASP A 1 112 ? 24.719 4.472 -19.945 1.00 74.56 112 ASP A C 1
ATOM 802 O O . ASP A 1 112 ? 24.650 4.740 -18.744 1.00 74.56 112 ASP A O 1
ATOM 806 N N . ALA A 1 113 ? 23.888 3.582 -20.503 1.00 75.00 113 ALA A N 1
ATOM 807 C CA . ALA A 1 113 ? 22.872 2.858 -19.740 1.00 75.00 113 ALA A CA 1
ATOM 808 C C . ALA A 1 113 ? 23.490 1.895 -18.710 1.00 75.00 113 ALA A C 1
ATOM 810 O O . ALA A 1 113 ? 22.991 1.795 -17.588 1.00 75.00 113 ALA A O 1
ATOM 811 N N . LEU A 1 114 ? 24.582 1.212 -19.066 1.00 78.94 114 LEU A N 1
ATOM 812 C CA . LEU A 1 114 ? 25.331 0.329 -18.170 1.00 78.94 114 LEU A CA 1
ATOM 813 C C . LEU A 1 114 ? 25.978 1.101 -17.021 1.00 78.94 114 LEU A C 1
ATOM 815 O O . LEU A 1 114 ? 25.829 0.700 -15.865 1.00 78.94 114 LEU A O 1
ATOM 819 N N . HIS A 1 115 ? 26.652 2.214 -17.325 1.00 77.75 115 HIS A N 1
ATOM 820 C CA . HIS A 1 115 ? 27.250 3.086 -16.313 1.00 77.75 115 HIS A CA 1
ATOM 821 C C . HIS A 1 115 ? 26.198 3.605 -15.330 1.00 77.75 115 HIS A C 1
ATOM 823 O O . HIS A 1 115 ? 26.380 3.523 -14.113 1.00 77.75 115 HIS A O 1
ATOM 829 N N . LEU A 1 116 ? 25.054 4.053 -15.850 1.00 73.94 116 LEU A N 1
ATOM 830 C CA . LEU A 1 116 ? 23.949 4.541 -15.036 1.00 73.94 116 LEU A CA 1
ATOM 831 C C . LEU A 1 116 ? 23.383 3.443 -14.129 1.00 73.94 116 LEU A C 1
ATOM 833 O O . LEU A 1 116 ? 23.269 3.653 -12.923 1.00 73.94 116 LEU A O 1
ATOM 837 N N . VAL A 1 117 ? 23.075 2.259 -14.673 1.00 80.19 117 VAL A N 1
ATOM 838 C CA . VAL A 1 117 ? 22.552 1.132 -13.883 1.00 80.19 117 VAL A CA 1
ATOM 839 C C . VAL A 1 117 ? 23.557 0.697 -12.819 1.00 80.19 117 VAL A C 1
ATOM 841 O O . VAL A 1 117 ? 23.155 0.493 -11.679 1.00 80.19 117 VAL A O 1
ATOM 844 N N . SER A 1 118 ? 24.852 0.623 -13.131 1.00 80.56 118 SER A N 1
ATOM 845 C CA . SER A 1 118 ? 25.882 0.241 -12.156 1.00 80.56 118 SER A CA 1
ATOM 846 C C . SER A 1 118 ? 25.948 1.196 -10.958 1.00 80.56 118 SER A C 1
ATOM 848 O O . SER A 1 118 ? 26.137 0.746 -9.827 1.00 80.56 118 SER A O 1
ATOM 850 N N . ASN A 1 119 ? 25.747 2.496 -11.184 1.00 76.00 119 ASN A N 1
ATOM 851 C CA . ASN A 1 119 ? 25.799 3.504 -10.124 1.00 76.00 119 ASN A CA 1
ATOM 852 C C . ASN A 1 119 ? 24.517 3.537 -9.278 1.00 76.00 119 ASN A C 1
ATOM 854 O O . ASN A 1 119 ? 24.582 3.749 -8.065 1.00 76.00 119 ASN A O 1
ATOM 858 N N . ILE A 1 120 ? 23.348 3.303 -9.887 1.00 74.50 120 ILE A N 1
ATOM 859 C CA . ILE A 1 120 ? 22.057 3.433 -9.188 1.00 74.50 120 ILE A CA 1
ATOM 860 C C . ILE A 1 120 ? 21.485 2.107 -8.681 1.00 74.50 120 ILE A C 1
ATOM 862 O O . ILE A 1 120 ? 20.615 2.126 -7.811 1.00 74.50 120 ILE A O 1
ATOM 866 N N . ALA A 1 121 ? 21.947 0.958 -9.182 1.00 79.19 121 ALA A N 1
ATOM 867 C CA . ALA A 1 121 ? 21.314 -0.330 -8.910 1.00 79.19 121 ALA A CA 1
ATOM 868 C C . ALA A 1 121 ? 21.273 -0.667 -7.417 1.00 79.19 121 ALA A C 1
ATOM 870 O O . ALA A 1 121 ? 20.209 -0.928 -6.853 1.00 79.19 121 ALA A O 1
ATOM 871 N N . ALA A 1 122 ? 22.432 -0.620 -6.759 1.00 80.00 122 ALA A N 1
ATOM 872 C CA . ALA A 1 122 ? 22.543 -0.930 -5.340 1.00 80.00 122 ALA A CA 1
ATOM 873 C C . ALA A 1 122 ? 21.706 0.018 -4.452 1.00 80.00 122 ALA A C 1
ATOM 875 O O . ALA A 1 122 ? 20.862 -0.479 -3.698 1.00 80.00 122 ALA A O 1
ATOM 876 N N . PRO A 1 123 ? 21.859 1.359 -4.530 1.00 80.12 123 PRO A N 1
ATOM 877 C CA . PRO A 1 123 ? 21.088 2.260 -3.678 1.00 80.12 123 PRO A CA 1
ATOM 878 C C . PRO A 1 123 ? 19.582 2.210 -3.966 1.00 80.12 123 PRO A C 1
ATOM 880 O O . PRO A 1 123 ? 18.790 2.299 -3.026 1.00 80.12 123 PRO A O 1
ATOM 883 N N . MET A 1 124 ? 19.163 2.021 -5.222 1.00 80.12 124 MET A N 1
ATOM 884 C CA . MET A 1 124 ? 17.746 1.993 -5.590 1.00 80.12 124 MET A CA 1
ATOM 885 C C . MET A 1 124 ? 17.055 0.709 -5.124 1.00 80.12 124 MET A C 1
ATOM 887 O O . MET A 1 124 ? 16.007 0.790 -4.483 1.00 80.12 124 MET A O 1
ATOM 891 N N . MET A 1 125 ? 17.687 -0.458 -5.307 1.00 83.94 125 MET A N 1
ATOM 892 C CA . MET A 1 125 ? 17.173 -1.728 -4.783 1.00 83.94 125 MET A CA 1
ATOM 893 C C . MET A 1 12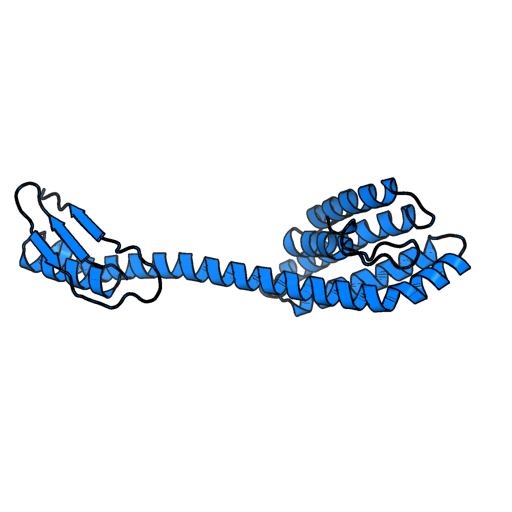5 ? 16.988 -1.688 -3.267 1.00 83.94 125 MET A C 1
ATOM 895 O O . MET A 1 125 ? 15.923 -2.057 -2.767 1.00 83.94 125 MET A O 1
ATOM 899 N N . VAL A 1 126 ? 18.001 -1.223 -2.528 1.00 84.88 126 VAL A N 1
ATOM 900 C CA . VAL A 1 126 ? 17.944 -1.164 -1.060 1.00 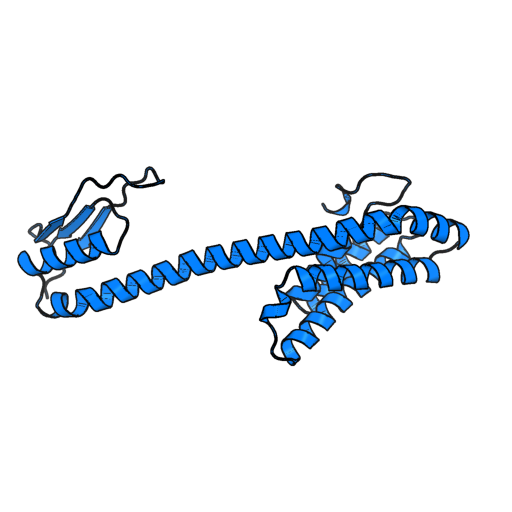84.88 126 VAL A CA 1
ATOM 901 C C . VAL A 1 126 ? 16.866 -0.183 -0.611 1.00 84.88 126 VAL A C 1
ATOM 903 O O . VAL A 1 126 ? 15.989 -0.551 0.171 1.00 84.88 126 VAL A O 1
ATOM 906 N N . THR A 1 127 ? 16.888 1.044 -1.134 1.00 83.12 127 THR A N 1
ATOM 907 C CA . THR A 1 127 ? 15.963 2.104 -0.710 1.00 83.12 127 THR A CA 1
ATOM 908 C C . THR A 1 127 ? 14.517 1.742 -1.022 1.00 83.12 127 THR A C 1
ATOM 910 O O . THR A 1 127 ? 13.652 1.902 -0.162 1.00 83.12 127 THR A O 1
ATOM 913 N N . ASN A 1 128 ? 14.238 1.199 -2.208 1.00 84.12 128 ASN A N 1
ATOM 914 C CA . ASN A 1 128 ? 12.873 0.882 -2.615 1.00 84.12 128 ASN A CA 1
ATOM 915 C C . ASN A 1 128 ? 12.337 -0.364 -1.910 1.00 84.12 128 ASN A C 1
ATOM 917 O O . ASN A 1 128 ? 11.198 -0.355 -1.448 1.00 84.12 128 ASN A O 1
ATOM 921 N N . THR A 1 129 ? 13.167 -1.393 -1.727 1.00 85.69 129 THR A N 1
ATOM 922 C CA . THR A 1 129 ? 12.790 -2.598 -0.972 1.00 85.69 129 THR A CA 1
ATOM 923 C C . THR A 1 129 ? 12.486 -2.270 0.489 1.00 85.69 129 THR A C 1
ATOM 925 O O . THR A 1 129 ? 11.433 -2.644 1.011 1.00 85.69 129 THR A O 1
ATOM 928 N N . VAL A 1 130 ? 13.386 -1.537 1.153 1.00 86.56 130 VAL A N 1
ATOM 929 C CA . VAL A 1 130 ? 13.205 -1.129 2.553 1.00 86.56 130 VAL A CA 1
ATOM 930 C C . VAL A 1 130 ? 12.041 -0.147 2.675 1.00 86.56 130 VAL A C 1
ATOM 932 O O . VAL A 1 130 ? 11.208 -0.296 3.568 1.00 86.56 130 VAL A O 1
ATOM 935 N N . GLY A 1 131 ? 11.933 0.813 1.756 1.00 84.25 131 GLY A N 1
ATOM 936 C CA . GLY A 1 131 ? 10.852 1.792 1.714 1.00 84.25 131 GLY A CA 1
ATOM 937 C C . GLY A 1 131 ? 9.476 1.145 1.565 1.00 84.25 131 GLY A C 1
ATOM 938 O O . GLY A 1 131 ? 8.565 1.478 2.320 1.00 84.25 131 GLY A O 1
ATOM 939 N N . ALA A 1 132 ? 9.328 0.169 0.665 1.00 85.62 132 ALA A N 1
ATOM 940 C CA . ALA A 1 132 ? 8.086 -0.581 0.492 1.00 85.62 132 ALA A CA 1
ATOM 941 C C . ALA A 1 132 ? 7.729 -1.407 1.738 1.00 85.62 132 ALA A C 1
ATOM 943 O O . ALA A 1 132 ? 6.580 -1.392 2.184 1.00 85.62 132 ALA A O 1
ATOM 944 N N . ALA A 1 133 ? 8.711 -2.075 2.353 1.00 86.38 133 ALA A N 1
ATOM 945 C CA . ALA A 1 133 ? 8.497 -2.829 3.586 1.00 86.38 133 ALA A CA 1
ATOM 946 C C . ALA A 1 133 ? 8.071 -1.919 4.753 1.00 86.38 133 ALA A C 1
ATOM 948 O O . ALA A 1 133 ? 7.117 -2.232 5.468 1.00 86.38 133 ALA A O 1
ATOM 949 N N . LEU A 1 134 ? 8.731 -0.770 4.932 1.00 85.88 134 LEU A N 1
ATOM 950 C CA . LEU A 1 134 ? 8.367 0.212 5.956 1.00 85.88 134 LEU A CA 1
ATOM 951 C C . LEU A 1 134 ? 6.982 0.805 5.702 1.00 85.88 134 LEU A C 1
ATOM 953 O O . LEU A 1 134 ? 6.180 0.886 6.629 1.00 85.88 134 LEU A O 1
ATOM 957 N N . PHE A 1 135 ? 6.671 1.162 4.456 1.00 85.25 135 PHE A N 1
ATOM 958 C CA . PHE A 1 135 ? 5.356 1.674 4.084 1.00 85.25 135 PHE A CA 1
ATOM 959 C C . PHE A 1 135 ? 4.253 0.661 4.411 1.00 85.25 135 PHE A C 1
ATOM 961 O O . PHE A 1 135 ? 3.254 1.004 5.044 1.00 85.25 135 PHE A O 1
ATOM 968 N N . MET A 1 136 ? 4.468 -0.611 4.068 1.00 86.69 136 MET A N 1
ATOM 969 C CA . MET A 1 136 ? 3.542 -1.691 4.393 1.00 86.69 136 MET A CA 1
ATOM 970 C C . MET A 1 136 ? 3.394 -1.891 5.909 1.00 86.69 136 MET A C 1
ATOM 972 O O . MET A 1 136 ? 2.285 -2.082 6.402 1.00 86.69 136 MET A O 1
ATOM 976 N N . ARG A 1 137 ? 4.490 -1.797 6.671 1.00 83.94 137 ARG A N 1
ATOM 977 C CA . ARG A 1 137 ? 4.455 -1.889 8.138 1.00 83.94 137 ARG A CA 1
ATOM 978 C C . ARG A 1 137 ? 3.655 -0.747 8.764 1.00 83.94 137 ARG A C 1
ATOM 980 O O . ARG A 1 137 ? 2.806 -1.003 9.607 1.00 83.94 137 ARG A O 1
ATOM 987 N N . ILE A 1 138 ? 3.854 0.484 8.297 1.00 84.56 138 ILE A N 1
ATOM 988 C CA . ILE A 1 138 ? 3.077 1.648 8.745 1.00 84.56 138 ILE A CA 1
ATOM 989 C C . ILE A 1 138 ? 1.588 1.452 8.434 1.00 84.56 138 ILE A C 1
ATOM 991 O O . ILE A 1 138 ? 0.741 1.736 9.279 1.00 84.56 138 ILE A O 1
ATOM 995 N N . LEU A 1 139 ? 1.253 0.949 7.241 1.00 83.62 139 LEU A N 1
ATOM 996 C CA . LEU A 1 139 ? -0.133 0.656 6.870 1.00 83.62 139 LEU A CA 1
ATOM 997 C C . LEU A 1 139 ? -0.765 -0.413 7.768 1.00 83.62 139 LEU A C 1
ATOM 999 O O . LEU A 1 139 ? -1.906 -0.241 8.199 1.00 83.62 139 LEU A O 1
ATOM 1003 N N . LEU A 1 140 ? -0.036 -1.492 8.065 1.00 81.62 140 LEU A N 1
ATOM 1004 C CA . LEU A 1 140 ? -0.482 -2.530 8.994 1.00 81.62 140 LEU A CA 1
ATOM 1005 C C . LEU A 1 140 ? -0.727 -1.971 10.395 1.00 81.62 140 LEU A C 1
ATOM 1007 O O . LEU A 1 140 ? -1.799 -2.198 10.951 1.00 81.62 140 LEU A O 1
ATOM 1011 N N . ASP A 1 141 ? 0.223 -1.207 10.935 1.00 80.69 141 ASP A N 1
ATOM 1012 C CA . ASP A 1 141 ? 0.109 -0.612 12.268 1.00 80.69 141 ASP A CA 1
ATOM 1013 C C . ASP A 1 141 ? -1.100 0.332 12.340 1.00 80.69 141 ASP A C 1
ATOM 1015 O O . ASP A 1 141 ? -1.867 0.307 13.303 1.00 80.69 141 ASP A O 1
ATOM 1019 N N . LYS A 1 142 ? -1.340 1.122 11.284 1.00 73.31 142 LYS A N 1
ATOM 1020 C CA . LYS A 1 142 ? -2.535 1.969 11.173 1.00 73.31 142 LYS A CA 1
ATOM 1021 C C . LYS A 1 142 ? -3.814 1.139 11.176 1.00 73.31 142 LYS A C 1
ATOM 1023 O O . LYS A 1 142 ? -4.735 1.476 11.917 1.00 73.31 142 LYS A O 1
ATOM 1028 N N . ARG A 1 143 ? -3.881 0.060 10.390 1.00 71.56 143 ARG A N 1
ATOM 1029 C CA . ARG A 1 143 ? -5.050 -0.833 10.370 1.00 71.56 143 ARG A CA 1
ATOM 1030 C C . ARG A 1 143 ? -5.305 -1.457 11.738 1.00 71.56 143 ARG A C 1
ATOM 1032 O O . ARG A 1 143 ? -6.428 -1.374 12.221 1.00 71.56 143 ARG A O 1
ATOM 1039 N N . ALA A 1 144 ? -4.270 -2.008 12.369 1.00 72.50 144 ALA A N 1
ATOM 1040 C CA . ALA A 1 144 ? -4.362 -2.628 13.687 1.00 72.50 144 ALA A CA 1
ATOM 1041 C C . ALA A 1 144 ? -4.852 -1.630 14.746 1.00 72.50 144 ALA A C 1
ATOM 1043 O O . ALA A 1 144 ? -5.682 -1.969 15.587 1.00 72.50 144 ALA A O 1
ATOM 1044 N N . MET A 1 145 ? -4.400 -0.376 14.671 1.00 66.88 145 MET A N 1
ATOM 1045 C CA . MET A 1 145 ? -4.913 0.702 15.514 1.00 66.88 145 MET A CA 1
ATOM 1046 C C . MET A 1 145 ? -6.407 0.949 15.268 1.00 66.88 145 MET A C 1
ATOM 1048 O O . MET A 1 145 ? -7.185 0.907 16.217 1.00 66.88 145 MET A O 1
ATOM 1052 N N . PHE A 1 146 ? -6.839 1.148 14.017 1.00 62.44 146 PHE A N 1
ATOM 1053 C CA . PHE A 1 146 ? -8.257 1.366 13.681 1.00 62.44 146 PHE A CA 1
ATOM 1054 C C . PHE A 1 146 ? -9.163 0.206 14.108 1.00 62.44 146 PHE A C 1
ATOM 1056 O O . PHE A 1 146 ? -10.259 0.425 14.633 1.00 62.44 146 PHE A O 1
ATOM 1063 N N . GLU A 1 147 ? -8.701 -1.023 13.904 1.00 67.12 147 GLU A N 1
ATOM 1064 C CA . GLU A 1 147 ? -9.422 -2.232 14.274 1.00 67.12 147 GLU A CA 1
ATOM 1065 C C . GLU A 1 147 ? -9.542 -2.344 15.794 1.00 67.12 147 GLU A C 1
ATOM 1067 O O . GLU A 1 147 ? -10.636 -2.595 16.301 1.00 67.12 147 GLU A O 1
ATOM 1072 N N . LYS A 1 148 ? -8.475 -2.026 16.540 1.00 64.25 148 LYS A N 1
ATOM 1073 C CA . LYS A 1 148 ? -8.504 -1.965 18.005 1.00 64.25 148 LYS A CA 1
ATOM 1074 C C . LYS A 1 148 ? -9.479 -0.902 18.519 1.00 64.25 148 LYS A C 1
ATOM 1076 O O . LYS A 1 148 ? -10.202 -1.189 19.463 1.00 64.25 148 LYS A O 1
ATOM 1081 N N . TYR A 1 149 ? -9.565 0.277 17.898 1.00 59.78 149 TYR A N 1
ATOM 1082 C CA . TYR A 1 149 ? -10.534 1.308 18.306 1.00 59.78 149 TYR A CA 1
ATOM 1083 C C . TYR A 1 149 ? -11.987 0.904 18.016 1.00 59.78 149 TYR A C 1
ATOM 1085 O O . TYR A 1 149 ? -12.855 1.067 18.870 1.00 59.78 149 TYR A O 1
ATOM 1093 N N . THR A 1 150 ? -12.259 0.347 16.835 1.00 61.41 150 THR A N 1
ATOM 1094 C CA . THR A 1 150 ? -13.633 0.050 16.389 1.00 61.41 150 THR A CA 1
ATOM 1095 C C . THR A 1 150 ? -14.203 -1.207 17.051 1.00 61.41 150 THR A C 1
ATOM 1097 O O . THR A 1 150 ? -15.358 -1.227 17.489 1.00 61.41 150 THR A O 1
ATOM 1100 N N . SER A 1 151 ? -13.394 -2.265 17.151 1.00 61.81 151 SER A N 1
ATOM 1101 C CA . SER A 1 151 ? -13.816 -3.530 17.762 1.00 61.81 151 SER A CA 1
ATOM 1102 C C . SER A 1 151 ? -13.911 -3.425 19.280 1.00 61.81 151 SER A C 1
ATOM 1104 O O . SER A 1 151 ? -14.892 -3.905 19.840 1.00 61.81 151 SER A O 1
ATOM 1106 N N . ALA A 1 152 ? -12.967 -2.744 19.945 1.00 67.56 152 ALA A N 1
ATOM 1107 C CA . ALA A 1 152 ? -13.056 -2.523 21.385 1.00 67.56 152 ALA A CA 1
ATOM 1108 C C . ALA A 1 152 ? -14.310 -1.719 21.735 1.00 67.56 152 ALA A C 1
ATOM 1110 O O . ALA A 1 152 ? -15.036 -2.110 22.639 1.00 67.56 152 ALA A O 1
ATOM 1111 N N . PHE A 1 153 ? -14.631 -0.665 20.977 1.00 70.56 153 PHE A N 1
ATOM 1112 C CA . PHE A 1 153 ? -15.851 0.107 21.211 1.00 70.56 153 PHE A CA 1
ATOM 1113 C C . PHE A 1 153 ? -17.123 -0.740 21.046 1.00 70.56 153 PHE A C 1
ATOM 1115 O O . PHE A 1 153 ? -17.993 -0.722 21.915 1.00 70.56 153 PHE A O 1
ATOM 1122 N N . SER A 1 154 ? -17.214 -1.532 19.972 1.00 77.88 154 SER A N 1
ATOM 1123 C CA . SER A 1 154 ? -18.377 -2.396 19.710 1.00 77.88 154 SER A CA 1
ATOM 1124 C C . SER A 1 154 ? -18.517 -3.514 20.748 1.00 77.88 154 SER A C 1
ATOM 1126 O O . SER A 1 154 ? -19.618 -3.792 21.219 1.00 77.88 154 SER A O 1
ATOM 1128 N N . ALA A 1 155 ? -17.401 -4.131 21.144 1.00 80.06 155 ALA A N 1
ATOM 1129 C CA . ALA A 1 155 ? -17.372 -5.160 22.176 1.00 80.06 155 ALA A CA 1
ATOM 1130 C C . ALA A 1 155 ? -17.758 -4.591 23.547 1.00 80.06 155 ALA A C 1
ATOM 1132 O O . ALA A 1 155 ? -18.554 -5.206 24.251 1.00 80.06 155 ALA A O 1
ATOM 1133 N N . THR A 1 156 ? -17.259 -3.405 23.907 1.00 79.75 156 THR A N 1
ATOM 1134 C CA . THR A 1 156 ? -17.652 -2.705 25.134 1.00 79.75 156 THR A CA 1
ATOM 1135 C C . THR A 1 156 ? -19.135 -2.342 25.113 1.00 79.75 156 THR A C 1
ATOM 1137 O O . THR A 1 156 ? -19.828 -2.610 26.088 1.00 79.75 156 THR A O 1
ATOM 1140 N N . ALA A 1 157 ? -19.663 -1.813 24.004 1.00 82.50 157 ALA A N 1
ATOM 1141 C CA . ALA A 1 157 ? -21.087 -1.502 23.877 1.00 82.50 157 ALA A CA 1
ATOM 1142 C C . ALA A 1 157 ? -21.969 -2.754 24.035 1.00 82.50 157 ALA A C 1
ATOM 1144 O O . ALA A 1 157 ? -22.942 -2.732 24.789 1.00 82.50 157 ALA A O 1
ATOM 1145 N N . LEU A 1 158 ? -21.599 -3.865 23.390 1.00 84.00 158 LEU A N 1
ATOM 1146 C CA . LEU A 1 158 ? -22.312 -5.138 23.519 1.00 84.00 158 LEU A CA 1
ATOM 1147 C C . LEU A 1 158 ? -22.205 -5.715 24.937 1.00 84.00 158 LEU A C 1
ATOM 1149 O O . LEU A 1 158 ? -23.191 -6.213 25.474 1.00 84.00 158 LEU A O 1
ATOM 1153 N N . LYS A 1 159 ? -21.031 -5.618 25.570 1.00 84.69 159 LYS A N 1
ATOM 1154 C CA . LYS A 1 159 ? -20.809 -6.061 26.952 1.00 84.69 159 LYS A CA 1
ATOM 1155 C C . LYS A 1 159 ? -21.641 -5.249 27.945 1.00 84.69 159 LYS A C 1
ATOM 1157 O O . LYS A 1 159 ? -22.251 -5.835 28.839 1.00 84.69 159 LYS A O 1
ATOM 1162 N N . VAL A 1 160 ? -21.712 -3.929 27.764 1.00 86.44 160 VAL A N 1
ATOM 1163 C CA . VAL A 1 160 ? -22.582 -3.031 28.538 1.00 86.44 160 VAL A CA 1
ATOM 1164 C C . VAL A 1 160 ? -24.046 -3.410 28.331 1.00 86.44 160 VAL A C 1
ATOM 1166 O O . VAL A 1 160 ? -24.765 -3.571 29.315 1.00 86.44 160 VAL A O 1
ATOM 1169 N N . ALA A 1 161 ? -24.485 -3.615 27.087 1.00 84.31 161 ALA A N 1
ATOM 1170 C CA . ALA A 1 161 ? -25.856 -4.017 26.784 1.00 84.31 161 ALA A CA 1
ATOM 1171 C C . ALA A 1 161 ? -26.219 -5.346 27.469 1.00 84.31 161 ALA A C 1
ATOM 1173 O O . ALA A 1 161 ? -27.177 -5.390 28.233 1.00 84.31 161 ALA A O 1
ATOM 1174 N N . ALA A 1 162 ? -25.400 -6.389 27.308 1.00 84.69 162 ALA A N 1
ATOM 1175 C CA . ALA A 1 162 ? -25.636 -7.698 27.922 1.00 84.69 162 ALA A CA 1
ATOM 1176 C C . ALA A 1 162 ? -25.625 -7.651 29.463 1.00 84.69 162 ALA A C 1
ATOM 1178 O O . ALA A 1 162 ? -26.436 -8.304 30.117 1.00 84.69 162 ALA A O 1
ATOM 1179 N N . SER A 1 163 ? -24.731 -6.855 30.059 1.00 84.75 163 SER A N 1
ATOM 1180 C CA . SER A 1 163 ? -24.611 -6.744 31.522 1.00 84.75 163 SER A CA 1
ATOM 1181 C C . SER A 1 163 ? -25.725 -5.900 32.150 1.00 84.75 163 SER A C 1
ATOM 1183 O O . SER A 1 163 ? -26.038 -6.068 33.328 1.00 84.75 163 SER A O 1
ATOM 1185 N N . THR A 1 164 ? -26.331 -4.989 31.383 1.00 85.38 164 THR A N 1
ATOM 1186 C CA . THR A 1 164 ? -27.410 -4.110 31.858 1.00 85.38 164 THR A CA 1
ATOM 1187 C C . THR A 1 164 ? -28.804 -4.615 31.488 1.00 85.38 164 THR A C 1
ATOM 1189 O O . THR A 1 164 ? -29.746 -4.283 32.201 1.00 85.38 164 THR A O 1
ATOM 1192 N N . GLU A 1 165 ? -28.960 -5.473 30.471 1.00 82.75 165 GLU A N 1
ATOM 1193 C CA . GLU A 1 165 ? -30.254 -6.000 29.999 1.00 82.75 165 GLU A CA 1
ATOM 1194 C C . GLU A 1 165 ? -31.097 -6.611 31.128 1.00 82.75 165 GLU A C 1
ATOM 1196 O O . GLU A 1 165 ? -32.266 -6.261 31.300 1.00 82.75 165 GLU A O 1
ATOM 1201 N N . GLY A 1 166 ? -30.502 -7.477 31.956 1.00 82.31 166 GLY A N 1
ATOM 1202 C CA . GLY A 1 166 ? -31.207 -8.104 33.078 1.00 82.31 166 GLY A CA 1
ATOM 1203 C C . GLY A 1 166 ? -31.684 -7.107 34.144 1.00 82.31 166 GLY A C 1
ATOM 1204 O O . GLY A 1 166 ? -32.722 -7.327 34.766 1.00 82.31 166 GLY A O 1
ATOM 1205 N N . ILE A 1 167 ? -30.957 -6.000 34.329 1.00 84.19 167 ILE A N 1
ATOM 1206 C CA . ILE A 1 167 ? -31.269 -4.948 35.310 1.00 84.19 167 ILE A CA 1
ATOM 1207 C C . ILE A 1 167 ? -32.322 -3.991 34.738 1.00 84.19 167 ILE A C 1
ATOM 1209 O O . ILE A 1 167 ? -33.271 -3.627 35.429 1.00 84.19 167 ILE A O 1
ATOM 1213 N N .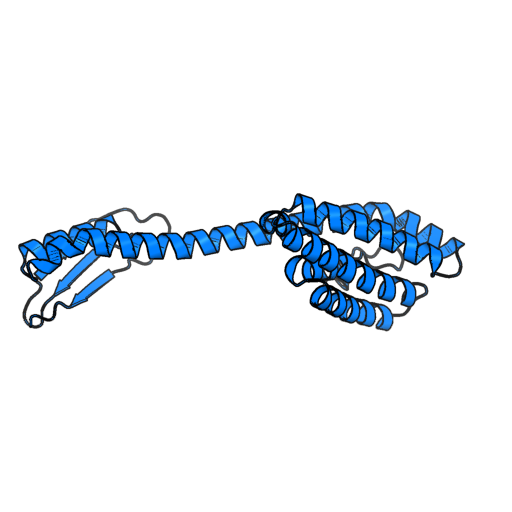 LEU A 1 168 ? -32.194 -3.629 33.460 1.00 80.81 168 LEU A N 1
ATOM 1214 C CA . LEU A 1 168 ? -33.115 -2.741 32.753 1.00 80.81 168 LEU A CA 1
ATOM 1215 C C . LEU A 1 168 ? -34.499 -3.377 32.556 1.00 80.81 168 LEU A C 1
ATOM 1217 O O . LEU A 1 168 ? -35.503 -2.672 32.634 1.00 80.81 168 LEU A O 1
ATOM 1221 N N . ARG A 1 169 ? -34.589 -4.709 32.400 1.00 81.31 169 ARG A N 1
ATOM 1222 C CA . ARG A 1 169 ? -35.879 -5.432 32.354 1.00 81.31 169 ARG A CA 1
ATOM 1223 C C . ARG A 1 169 ? -36.705 -5.307 33.638 1.00 81.31 169 ARG A C 1
ATOM 1225 O O . ARG A 1 169 ? -37.911 -5.517 33.586 1.00 81.31 169 ARG A O 1
ATOM 1232 N N . GLN A 1 170 ? -36.086 -4.969 34.770 1.00 81.31 170 GLN A N 1
ATOM 1233 C CA . GLN A 1 170 ? -36.780 -4.733 36.042 1.00 81.31 170 GLN A CA 1
ATOM 1234 C C . GLN A 1 170 ? -37.293 -3.287 36.183 1.00 81.31 170 GLN A C 1
ATOM 1236 O O . GLN A 1 170 ? -37.837 -2.932 37.228 1.00 81.31 170 GLN A O 1
ATOM 1241 N N . GLY A 1 171 ? -37.125 -2.456 35.149 1.00 81.06 171 GLY A N 1
ATOM 1242 C CA . GLY A 1 171 ? -37.534 -1.056 35.134 1.00 81.06 171 GLY A CA 1
ATOM 1243 C C . GLY A 1 171 ? -36.543 -0.115 35.825 1.00 81.06 171 GLY A C 1
ATOM 1244 O O . GLY A 1 171 ? -35.644 -0.527 36.570 1.00 81.06 171 GLY A O 1
ATOM 1245 N N . PHE A 1 172 ? -36.718 1.181 35.569 1.00 80.94 172 PHE A N 1
ATOM 1246 C CA . PHE A 1 172 ? -35.890 2.244 36.132 1.00 80.94 172 PHE A CA 1
ATOM 1247 C C . PHE A 1 172 ? -36.387 2.641 37.529 1.00 80.94 172 PHE A C 1
ATOM 1249 O O . PHE A 1 172 ? -37.435 3.256 37.687 1.00 80.94 172 PHE A O 1
ATOM 1256 N N . ASN A 1 173 ? -35.610 2.302 38.556 1.00 84.38 173 ASN A N 1
ATOM 1257 C CA . ASN A 1 173 ? -35.770 2.795 39.927 1.00 84.38 173 ASN A CA 1
ATOM 1258 C C . ASN A 1 173 ? -34.395 3.204 40.484 1.00 84.38 173 ASN A C 1
ATOM 1260 O O . ASN A 1 173 ? -33.380 2.962 39.830 1.00 84.38 173 ASN A O 1
ATOM 1264 N N . GLU A 1 174 ? -34.332 3.819 41.665 1.00 83.62 174 GLU A N 1
ATOM 1265 C CA . GLU A 1 174 ? -33.061 4.309 42.233 1.00 83.62 174 GLU A CA 1
ATOM 1266 C C . GLU A 1 174 ? -32.023 3.186 42.422 1.00 83.62 174 GLU A C 1
ATOM 1268 O O . GLU A 1 174 ? -30.846 3.350 42.099 1.00 83.62 174 GLU A O 1
ATOM 1273 N N . VAL A 1 175 ? -32.461 1.997 42.847 1.00 85.75 175 VAL A N 1
ATOM 1274 C CA . VAL A 1 175 ? -31.585 0.840 43.101 1.00 85.75 175 VAL A CA 1
ATOM 1275 C C . VAL A 1 175 ? -31.037 0.239 41.799 1.00 85.75 175 VAL A C 1
ATOM 1277 O O . VAL A 1 175 ? -29.838 -0.016 41.680 1.00 85.75 175 VAL A O 1
ATOM 1280 N N . ASN A 1 176 ? -31.896 0.020 40.806 1.00 87.06 176 ASN A N 1
ATOM 1281 C CA . ASN A 1 176 ? -31.558 -0.539 39.499 1.00 87.06 176 ASN A CA 1
ATOM 1282 C C . ASN A 1 176 ? -30.709 0.445 38.694 1.00 87.06 176 ASN A C 1
ATOM 1284 O O . ASN A 1 176 ? -29.689 0.057 38.128 1.00 87.06 176 ASN A O 1
ATOM 1288 N N . SER A 1 177 ? -31.074 1.729 38.712 1.00 88.50 177 SER A N 1
ATOM 1289 C CA . SER A 1 177 ? -30.322 2.792 38.042 1.00 88.50 177 SER A CA 1
ATOM 1290 C C . SER A 1 177 ? -28.926 2.945 38.644 1.00 88.50 177 SER A C 1
ATOM 1292 O O . SER A 1 177 ? -27.966 3.133 37.903 1.00 88.50 177 SER A O 1
ATOM 1294 N N . MET A 1 178 ? -28.768 2.787 39.965 1.00 88.75 178 MET A N 1
ATOM 1295 C CA . MET A 1 178 ? -27.446 2.808 40.601 1.00 88.75 178 MET A CA 1
ATOM 1296 C C . MET A 1 178 ? -26.568 1.638 40.140 1.00 88.75 178 MET A C 1
ATOM 1298 O O . MET A 1 178 ? -25.391 1.835 39.842 1.00 88.75 178 MET A O 1
ATOM 1302 N N . LYS A 1 179 ? -27.136 0.431 40.007 1.00 87.56 179 LYS A N 1
ATOM 1303 C CA . LYS A 1 179 ? -26.412 -0.735 39.468 1.00 87.56 179 LYS A CA 1
ATOM 1304 C C . LYS A 1 179 ? -26.010 -0.531 38.004 1.00 87.56 179 LYS A C 1
ATOM 1306 O O . LYS A 1 179 ? -24.872 -0.812 37.645 1.00 87.56 179 LYS A O 1
ATOM 1311 N N . VAL A 1 180 ? -26.905 0.006 37.171 1.00 88.56 180 VAL A N 1
ATOM 1312 C CA . VAL A 1 180 ? -26.599 0.334 35.766 1.00 88.56 180 VAL A CA 1
ATOM 1313 C C . VAL A 1 180 ? -25.510 1.408 35.680 1.00 88.56 180 VAL A C 1
ATOM 1315 O O . VAL A 1 180 ? -24.571 1.257 34.904 1.00 88.56 180 VAL A O 1
ATOM 1318 N N . ALA A 1 181 ? -25.575 2.453 36.511 1.00 88.38 181 ALA A N 1
ATOM 1319 C CA . ALA A 1 181 ? -24.560 3.504 36.560 1.00 88.38 181 ALA A CA 1
ATOM 1320 C C . ALA A 1 181 ? -23.175 2.968 36.968 1.00 88.38 181 ALA A C 1
ATOM 1322 O O . ALA A 1 181 ? -22.169 3.384 36.396 1.00 88.38 181 ALA A O 1
ATOM 1323 N N . GLN A 1 182 ? -23.119 2.009 37.899 1.00 87.44 182 GLN A N 1
ATOM 1324 C CA . GLN A 1 182 ? -21.878 1.327 38.279 1.00 87.44 182 GLN A CA 1
ATOM 1325 C C . GLN A 1 182 ? -21.303 0.482 37.141 1.00 87.44 182 GLN A C 1
ATOM 1327 O O . GLN A 1 182 ? -20.110 0.579 36.871 1.00 87.44 182 GLN A O 1
ATOM 1332 N N . VAL A 1 183 ? -22.134 -0.310 36.454 1.00 86.88 183 VAL A N 1
ATOM 1333 C CA . VAL A 1 183 ? -21.696 -1.111 35.296 1.00 86.88 183 VAL A CA 1
ATOM 1334 C C . VAL A 1 183 ? -21.165 -0.202 34.188 1.00 86.88 183 VAL A C 1
ATOM 1336 O O . VAL A 1 183 ? -20.081 -0.444 33.666 1.00 86.88 183 VAL A O 1
ATOM 1339 N N . LEU A 1 184 ? -21.870 0.890 33.877 1.00 86.94 184 LEU A N 1
ATOM 1340 C CA . LEU A 1 184 ? -21.419 1.879 32.895 1.00 86.94 184 LEU A CA 1
ATOM 1341 C C . LEU A 1 184 ? -20.085 2.513 33.291 1.00 86.94 184 LEU A C 1
ATOM 1343 O O . LEU A 1 184 ? -19.211 2.641 32.447 1.00 86.94 184 LEU A O 1
ATOM 1347 N N . TYR A 1 185 ? -19.898 2.869 34.560 1.00 85.50 185 TYR A N 1
ATOM 1348 C CA . TYR A 1 185 ? -18.635 3.432 35.040 1.00 85.50 185 TYR A CA 1
ATOM 1349 C C . TYR A 1 185 ? -17.479 2.415 35.040 1.00 85.50 185 TYR A C 1
ATOM 1351 O O . TYR A 1 185 ? -16.325 2.785 34.852 1.00 85.50 185 TYR A O 1
ATOM 1359 N N . GLN A 1 186 ? -17.756 1.132 35.283 1.00 84.31 186 GLN A N 1
ATOM 1360 C CA . GLN A 1 186 ? -16.731 0.083 35.278 1.00 84.31 186 GLN A CA 1
ATOM 1361 C C . GLN A 1 186 ? -16.289 -0.292 33.862 1.00 84.31 186 GLN A C 1
ATOM 1363 O O . GLN A 1 186 ? -15.106 -0.550 33.639 1.00 84.31 186 GLN A O 1
ATOM 1368 N N . GLU A 1 187 ? -17.237 -0.336 32.926 1.00 83.19 187 GLU A N 1
ATOM 1369 C CA . GLU A 1 187 ? -17.004 -0.768 31.547 1.00 83.19 187 GLU A CA 1
ATOM 1370 C C . GLU A 1 187 ? -16.584 0.380 30.616 1.00 83.19 187 GLU A C 1
ATOM 1372 O O . GLU A 1 187 ? -15.978 0.131 29.572 1.00 83.19 187 GLU A O 1
ATOM 1377 N N . LEU A 1 188 ? -16.869 1.636 30.981 1.00 81.62 188 LEU A N 1
ATOM 1378 C CA . LEU A 1 188 ? -16.506 2.830 30.214 1.00 81.62 188 LEU A CA 1
ATOM 1379 C C . LEU A 1 188 ? -15.443 3.650 30.959 1.00 81.62 188 LEU A C 1
ATOM 1381 O O . LEU A 1 188 ? -15.527 3.849 32.166 1.00 81.62 188 LEU A O 1
ATOM 1385 N N . ASP A 1 189 ? -14.462 4.190 30.234 1.00 76.75 189 ASP A N 1
ATOM 1386 C CA . ASP A 1 189 ? -13.437 5.084 30.798 1.00 76.75 189 ASP A CA 1
ATOM 1387 C C . ASP A 1 189 ? -13.966 6.527 30.906 1.00 76.75 189 ASP A C 1
ATOM 1389 O O . ASP A 1 189 ? -13.607 7.415 30.133 1.00 76.75 189 ASP A O 1
ATOM 1393 N N . ILE A 1 190 ? -14.911 6.743 31.823 1.00 81.19 190 ILE A N 1
ATOM 1394 C CA . ILE A 1 190 ? -15.637 8.011 32.005 1.00 81.19 190 ILE A CA 1
ATOM 1395 C C . ILE A 1 190 ? -15.528 8.531 33.439 1.00 81.19 190 ILE A C 1
ATOM 1397 O O . ILE A 1 190 ? -15.347 7.775 34.390 1.00 81.19 190 ILE A O 1
ATOM 1401 N N . GLY A 1 191 ? -15.642 9.851 33.608 1.00 77.81 191 GLY A N 1
ATOM 1402 C CA . GLY A 1 191 ? -15.441 10.499 34.909 1.00 77.81 191 GLY A CA 1
ATOM 1403 C C . GLY A 1 191 ? -16.645 10.405 35.847 1.00 77.81 191 GLY A C 1
ATOM 1404 O O . GLY A 1 191 ? -16.471 10.381 37.065 1.00 77.81 191 GLY A O 1
ATOM 1405 N N . ALA A 1 192 ? -17.858 10.347 35.292 1.00 85.62 192 ALA A N 1
ATOM 1406 C CA . ALA A 1 192 ? -19.096 10.182 36.048 1.00 85.62 192 ALA A CA 1
ATOM 1407 C C . ALA A 1 192 ? -20.260 9.728 35.148 1.00 85.62 192 ALA A C 1
ATOM 1409 O O . ALA A 1 192 ? -20.283 10.012 33.946 1.00 85.62 192 ALA A O 1
ATOM 1410 N N . VAL A 1 193 ? -21.245 9.068 35.763 1.00 88.81 193 VAL A N 1
ATOM 1411 C CA . VAL A 1 193 ? -22.505 8.634 35.142 1.00 88.81 193 VAL A CA 1
ATOM 1412 C C . VAL A 1 193 ? -23.683 9.193 35.932 1.00 88.81 193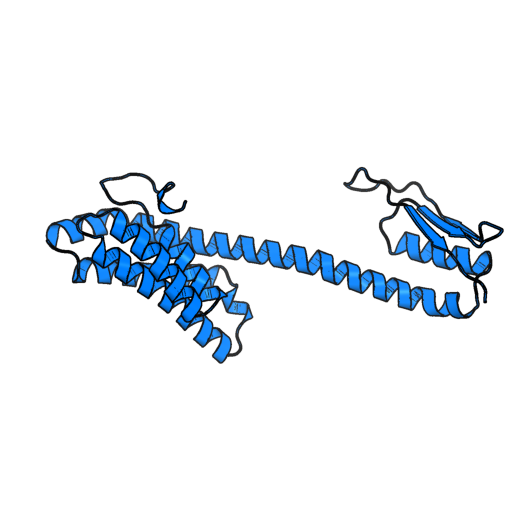 VAL A C 1
ATOM 1414 O O . VAL A 1 193 ? -23.746 9.028 37.151 1.00 88.81 193 VAL A O 1
ATOM 1417 N N . ALA A 1 194 ? -24.637 9.813 35.237 1.00 89.19 194 ALA A N 1
ATOM 1418 C CA . ALA A 1 194 ? -25.920 10.221 35.800 1.00 89.19 194 ALA A CA 1
ATOM 1419 C C . ALA A 1 194 ? -27.079 9.569 35.038 1.00 89.19 194 ALA A C 1
ATOM 1421 O O . ALA A 1 194 ? -27.135 9.641 33.811 1.00 89.19 194 ALA A O 1
ATOM 1422 N N . ILE A 1 195 ? -28.030 8.986 35.762 1.00 88.75 195 ILE A N 1
ATOM 1423 C CA . ILE A 1 195 ? -29.302 8.499 35.222 1.00 88.75 195 ILE A CA 1
ATOM 1424 C C . ILE A 1 195 ? -30.410 9.355 35.828 1.00 88.75 195 ILE A C 1
ATOM 1426 O O . ILE A 1 195 ? -30.516 9.461 37.052 1.00 88.75 195 ILE A O 1
ATOM 1430 N N . THR A 1 196 ? -31.214 9.998 34.984 1.00 87.56 196 THR A N 1
ATOM 1431 C CA . THR A 1 196 ? -32.271 10.923 35.416 1.00 87.56 196 THR A CA 1
ATOM 1432 C C . THR A 1 196 ? -33.602 10.588 34.760 1.00 87.56 196 THR A C 1
ATOM 1434 O O . THR A 1 196 ? -33.628 10.161 33.609 1.00 87.56 196 THR A O 1
ATOM 1437 N N . ASP A 1 197 ? -34.687 10.835 35.482 1.00 85.00 197 ASP A N 1
ATOM 1438 C CA . ASP A 1 197 ? -36.053 10.891 34.957 1.00 85.00 197 ASP A CA 1
ATOM 1439 C C . ASP A 1 197 ? -36.455 12.367 34.721 1.00 85.00 197 ASP A C 1
ATOM 1441 O O . ASP A 1 197 ? -35.667 13.284 34.978 1.00 85.00 197 ASP A O 1
ATOM 1445 N N . ARG A 1 198 ? -37.680 12.613 34.246 1.00 80.44 198 ARG A N 1
ATOM 1446 C CA . ARG A 1 198 ? -38.269 13.941 34.017 1.00 80.44 198 ARG A CA 1
ATOM 1447 C C . ARG A 1 198 ? -38.392 14.768 35.299 1.00 80.44 198 ARG A C 1
ATOM 1449 O O . ARG A 1 198 ? -38.266 15.986 35.234 1.00 80.44 198 ARG A O 1
ATOM 1456 N N . GLU A 1 199 ? -38.595 14.120 36.448 1.00 78.94 199 GLU A N 1
ATOM 1457 C CA . GLU A 1 199 ? -38.829 14.806 37.730 1.00 78.94 199 GLU A CA 1
ATOM 1458 C C . GLU A 1 199 ? -37.653 14.726 38.712 1.00 78.94 199 GLU A C 1
ATOM 1460 O O . GLU A 1 199 ? -37.458 15.638 39.516 1.00 78.94 199 GLU A O 1
ATOM 1465 N N . LYS A 1 200 ? -36.850 13.653 38.672 1.00 83.31 200 LYS A N 1
ATOM 1466 C CA . LYS A 1 200 ? -35.793 13.415 39.667 1.00 83.31 200 LYS A CA 1
ATOM 1467 C C . LYS A 1 200 ? -34.569 12.695 39.111 1.00 83.31 200 LYS A C 1
ATOM 1469 O O . LYS A 1 200 ? -34.619 11.997 38.100 1.00 83.31 200 LYS A O 1
ATOM 1474 N N . LEU A 1 201 ? -33.446 12.845 39.811 1.00 85.69 201 LEU A N 1
ATOM 1475 C CA . LEU A 1 201 ? -32.221 12.099 39.541 1.00 85.69 201 LEU A CA 1
ATOM 1476 C C . LEU A 1 201 ? -32.334 10.693 40.152 1.00 85.69 201 LEU A C 1
ATOM 1478 O O . LEU A 1 201 ? -32.538 10.562 41.353 1.00 85.69 201 LEU A O 1
ATOM 1482 N N . LEU A 1 202 ? -32.219 9.654 39.321 1.00 85.31 202 LEU A N 1
ATOM 1483 C CA . LEU A 1 202 ? -32.391 8.254 39.727 1.00 85.31 202 LEU A CA 1
ATOM 1484 C C . LEU A 1 202 ? -31.082 7.630 40.219 1.00 85.31 202 LEU A C 1
ATOM 1486 O O . LEU A 1 202 ? -31.093 6.818 41.137 1.00 85.31 202 LEU A O 1
ATOM 1490 N N . ALA A 1 203 ? -29.950 7.986 39.611 1.00 87.00 203 ALA A N 1
ATOM 1491 C CA . ALA A 1 203 ? -28.636 7.544 40.061 1.00 87.00 203 ALA A CA 1
ATOM 1492 C C . ALA A 1 203 ? -27.539 8.516 39.637 1.00 87.00 203 ALA A C 1
ATOM 1494 O O . ALA A 1 203 ? -27.570 9.072 38.539 1.00 87.00 203 ALA A O 1
ATOM 1495 N N . PHE A 1 204 ? -26.540 8.686 40.498 1.00 88.81 204 PHE A N 1
ATOM 1496 C CA . PHE A 1 204 ? -25.317 9.415 40.192 1.00 88.81 204 PHE A CA 1
ATOM 1497 C C . PHE A 1 204 ? -24.140 8.638 40.762 1.00 88.81 204 PHE A C 1
ATOM 1499 O O . PHE A 1 204 ? -24.092 8.377 41.964 1.00 88.81 204 PHE A O 1
ATOM 1506 N N . TYR A 1 205 ? -23.205 8.254 39.899 1.00 87.25 205 TYR A N 1
ATOM 1507 C CA . TYR A 1 205 ? -22.007 7.529 40.290 1.00 87.25 205 TYR A CA 1
ATOM 1508 C C . TYR A 1 205 ? -20.776 8.249 39.746 1.00 87.25 205 TYR A C 1
ATOM 1510 O O . TYR A 1 205 ? -20.634 8.450 38.538 1.00 87.25 205 TYR A O 1
ATOM 1518 N N . TRP A 1 206 ? -19.893 8.654 40.655 1.00 81.38 206 TRP A N 1
ATOM 1519 C CA . TRP A 1 206 ? -18.623 9.299 40.350 1.00 81.38 206 TRP A CA 1
ATOM 1520 C C . TRP A 1 206 ? -17.567 8.789 41.330 1.00 81.38 206 TRP A C 1
ATOM 1522 O O . TRP A 1 206 ? -17.851 8.561 42.506 1.00 81.38 206 TRP A O 1
ATOM 1532 N N . TYR A 1 207 ? -16.345 8.603 40.850 1.00 71.81 207 TYR A N 1
ATOM 1533 C CA . TYR A 1 207 ? -15.206 8.267 41.695 1.00 71.81 207 TYR A CA 1
ATOM 1534 C C . TYR A 1 207 ? -13.949 8.899 41.105 1.00 71.81 207 TYR A C 1
ATOM 1536 O O . TYR A 1 207 ? -13.786 8.965 39.883 1.00 71.81 207 TYR A O 1
ATOM 1544 N N . TRP A 1 208 ? -13.060 9.400 41.963 1.00 56.75 208 TRP A N 1
ATOM 1545 C CA . TRP A 1 208 ? -11.840 10.068 41.519 1.00 56.75 208 TRP A CA 1
ATOM 1546 C C . TRP A 1 208 ? -10.818 9.018 41.069 1.00 56.75 208 TRP A C 1
ATOM 1548 O O . TRP A 1 208 ? -10.026 8.505 41.859 1.00 56.75 208 TRP A O 1
ATOM 1558 N N . ARG A 1 209 ? -10.855 8.655 39.784 1.00 55.09 209 ARG A N 1
ATOM 1559 C CA . ARG A 1 209 ? -9.854 7.794 39.148 1.00 55.09 209 ARG A CA 1
ATOM 1560 C C . ARG A 1 209 ? -8.899 8.679 38.353 1.00 55.09 209 ARG A C 1
ATOM 1562 O O . ARG A 1 209 ? -9.326 9.498 37.544 1.00 55.09 209 ARG A O 1
ATOM 1569 N N . ARG A 1 210 ? -7.594 8.541 38.602 1.00 46.47 210 ARG A N 1
ATOM 1570 C CA . ARG A 1 210 ? -6.537 9.255 37.869 1.00 46.47 210 ARG A CA 1
ATOM 1571 C C . ARG A 1 210 ? -6.579 8.774 36.410 1.00 46.47 210 ARG A C 1
ATOM 1573 O O . ARG A 1 210 ? -6.074 7.695 36.119 1.00 46.47 210 ARG A O 1
ATOM 1580 N N . SER A 1 211 ? -7.249 9.520 35.529 1.00 45.94 211 SER A N 1
ATOM 1581 C CA . SER A 1 211 ? -7.337 9.198 34.098 1.00 45.94 211 SER A CA 1
ATOM 1582 C C . SER A 1 211 ? -5.926 9.190 33.495 1.00 45.94 211 SER A C 1
ATOM 1584 O O . SER A 1 211 ? -5.223 10.205 33.589 1.00 45.94 211 SER A O 1
ATOM 1586 N N . PRO A 1 212 ? -5.452 8.079 32.904 1.00 45.69 212 PRO A N 1
ATOM 1587 C CA . PRO A 1 212 ? -4.235 8.101 32.124 1.00 45.69 212 PRO A CA 1
ATOM 1588 C C . PRO A 1 212 ? -4.575 8.666 30.740 1.00 45.69 212 PRO A C 1
ATOM 1590 O O . PRO A 1 212 ? -5.155 7.979 29.908 1.00 45.69 212 PRO A O 1
ATOM 1593 N N . SER A 1 213 ? -4.121 9.897 30.488 1.00 45.75 213 SER A N 1
ATOM 1594 C CA . SER A 1 213 ? -3.712 10.440 29.176 1.00 45.75 213 SER A CA 1
ATOM 1595 C C . SER A 1 213 ? -4.634 11.343 28.344 1.00 45.75 213 SER A C 1
ATOM 1597 O O . SER A 1 213 ? -4.140 11.894 27.362 1.00 45.75 213 SER A O 1
ATOM 1599 N N . THR A 1 214 ? -5.866 11.663 28.739 1.00 43.41 214 THR A N 1
ATOM 1600 C CA . THR A 1 214 ? -6.645 12.697 28.021 1.00 43.41 214 THR A CA 1
ATOM 1601 C C . THR A 1 214 ? -7.360 13.627 28.990 1.00 43.41 214 THR A C 1
ATOM 1603 O O . THR A 1 214 ? -8.257 13.210 29.709 1.00 43.41 214 THR A O 1
ATOM 1606 N N . GLY A 1 215 ? -6.976 14.908 29.011 1.00 45.09 215 GLY A N 1
ATOM 1607 C CA . GLY A 1 215 ? -7.552 15.959 29.865 1.00 45.09 215 GLY A CA 1
ATOM 1608 C C . GLY A 1 215 ? -9.006 16.348 29.549 1.00 45.09 215 GLY A C 1
ATOM 1609 O O . GLY A 1 215 ? -9.369 17.505 29.733 1.00 45.09 215 GLY A O 1
ATOM 1610 N N . GLN A 1 216 ? -9.827 15.416 29.058 1.00 45.03 216 GLN A N 1
ATOM 1611 C CA . GLN A 1 216 ? -11.268 15.576 28.883 1.00 45.03 216 GLN A CA 1
ATOM 1612 C C . GLN A 1 216 ? -11.999 14.566 29.767 1.00 45.03 216 GLN A C 1
ATOM 1614 O O . GLN A 1 216 ? -11.982 13.362 29.529 1.00 45.03 216 GLN A O 1
ATOM 1619 N N . THR A 1 217 ? -12.650 15.069 30.811 1.00 54.94 217 THR A N 1
ATOM 1620 C CA . THR A 1 217 ? -13.526 14.274 31.671 1.00 54.94 217 THR A CA 1
ATOM 1621 C C . THR A 1 217 ? -14.841 14.043 30.930 1.00 54.94 217 THR A C 1
ATOM 1623 O O . THR A 1 217 ? -15.679 14.939 30.854 1.00 54.94 217 THR A O 1
ATOM 1626 N N . HIS A 1 218 ? -15.029 12.860 30.349 1.00 62.81 218 HIS A N 1
ATOM 1627 C CA . HIS A 1 218 ? -16.285 12.523 29.682 1.00 62.81 218 HIS A CA 1
ATOM 1628 C C . HIS A 1 218 ? -17.373 12.212 30.722 1.00 62.81 218 HIS A C 1
ATOM 1630 O O . HIS A 1 218 ? -17.168 11.404 31.631 1.00 62.81 218 HIS A O 1
ATOM 1636 N N . PHE A 1 219 ? -18.520 12.883 30.593 1.00 72.38 219 PHE A N 1
ATOM 1637 C CA . PHE A 1 219 ? -19.707 12.718 31.434 1.00 72.38 219 PHE A CA 1
ATOM 1638 C C . PHE A 1 219 ? -20.842 12.130 30.597 1.00 72.38 219 PHE A C 1
ATOM 1640 O O . PHE A 1 219 ? -21.165 12.670 29.538 1.00 72.38 219 PHE A O 1
ATOM 1647 N N . ILE A 1 220 ? -21.453 11.044 31.073 1.00 76.31 220 ILE A N 1
ATOM 1648 C CA . ILE A 1 220 ? -22.609 10.430 30.412 1.00 76.31 220 ILE A CA 1
ATOM 1649 C C . ILE A 1 220 ? -23.863 10.695 31.243 1.00 76.31 220 ILE A C 1
ATOM 1651 O O . ILE A 1 220 ? -23.931 10.326 32.418 1.00 76.31 220 ILE A O 1
ATOM 1655 N N . ARG A 1 221 ? -24.872 11.298 30.603 1.00 77.75 221 ARG A N 1
ATOM 1656 C CA . ARG A 1 221 ? -26.223 11.458 31.148 1.00 77.75 221 ARG A CA 1
ATOM 1657 C C . ARG A 1 221 ? -27.201 10.599 30.353 1.00 77.75 221 ARG A C 1
ATOM 1659 O O . ARG A 1 221 ? -27.372 10.825 29.159 1.00 77.75 221 ARG A O 1
ATOM 1666 N N . LEU A 1 222 ? -27.841 9.641 31.016 1.00 77.56 222 LEU A N 1
ATOM 1667 C CA . LEU A 1 222 ? -28.908 8.821 30.443 1.00 77.56 222 LEU A CA 1
ATOM 1668 C C . LEU A 1 222 ? -30.267 9.311 30.942 1.00 77.56 222 LEU A C 1
ATOM 1670 O O . LEU A 1 222 ? -30.453 9.537 32.140 1.00 77.56 222 LEU A O 1
ATOM 1674 N N . TYR A 1 223 ? -31.207 9.454 30.012 1.00 73.88 223 TYR A N 1
ATOM 1675 C CA . TYR A 1 223 ? -32.600 9.755 30.312 1.00 73.88 223 TYR A CA 1
ATOM 1676 C C . TYR A 1 223 ? -33.405 8.461 30.303 1.00 73.88 223 TYR A C 1
ATOM 1678 O O . TYR A 1 223 ? -33.444 7.761 29.292 1.00 73.88 223 TYR A O 1
ATOM 1686 N N . ALA A 1 224 ? -34.016 8.143 31.439 1.00 71.94 224 ALA A N 1
ATOM 1687 C CA . ALA A 1 224 ? -35.001 7.081 31.534 1.00 71.94 224 ALA A CA 1
ATOM 1688 C C . ALA A 1 224 ? -36.371 7.676 31.195 1.00 71.94 224 ALA A C 1
ATOM 1690 O O . ALA A 1 224 ? -36.861 8.525 31.933 1.00 71.94 224 ALA A O 1
ATOM 1691 N N . GLU A 1 225 ? -36.979 7.262 30.083 1.00 56.75 225 GLU A N 1
ATOM 1692 C CA . GLU A 1 225 ? -38.409 7.488 29.870 1.00 56.75 225 GLU A CA 1
ATOM 1693 C C . GLU A 1 225 ? -39.158 6.310 30.488 1.00 56.75 225 GLU A C 1
ATOM 1695 O O . GLU A 1 225 ? -39.056 5.175 30.018 1.00 56.75 225 GLU A O 1
ATOM 1700 N N . SER A 1 226 ? -39.850 6.565 31.597 1.00 54.19 226 SER A N 1
ATOM 1701 C CA . SER A 1 226 ? -40.853 5.635 32.103 1.00 54.19 226 SER A CA 1
ATOM 1702 C C . SER A 1 226 ? -42.053 5.654 31.152 1.00 54.19 226 SER A C 1
ATOM 1704 O O . SER A 1 226 ? -42.508 6.720 30.732 1.00 54.19 226 SER A O 1
ATOM 1706 N N . ASN A 1 227 ? -42.499 4.462 30.755 1.00 47.97 227 ASN A N 1
ATOM 1707 C CA . ASN A 1 227 ? -43.723 4.260 29.983 1.00 47.97 227 ASN A CA 1
ATOM 1708 C C . ASN A 1 227 ? -44.924 4.215 30.930 1.00 47.97 227 ASN A C 1
ATOM 1710 O O . ASN A 1 227 ? -44.768 3.592 32.007 1.00 47.97 227 ASN A O 1
#

pLDDT: mean 77.89, std 13.99, range [37.53, 92.94]

Radius of gyration: 28.64 Å; chains: 1; bounding box: 71×35×69 Å

Secondary structure (DSSP, 8-state):
-GGGSS-EETTEE--THHHHHHHHHHHHHHHHHHHHHHHHHHHHHTT-STTHHHHHHHHHHHHHHHHHHHHHHHHTT-HHHHT-HHHHHHHHHHHHHHHHHHHHHH-SSHHHHHHHHHHHHHHHHHHHHHHHHHHHHHHHHHHHHHHHHHHHHHHHHHHHHHHHHHHHTT---HHHHHHHHHHHHHHS--SEEEEE-SSSEEEEEE-----SS-S---EEEEE----

Organism: Salmonella enterica I (NCBI:txid59201)

InterPro domains:
  IPR011620 Signal transduction histidine kinase, 5TM receptor LytS, transmembrane region [PF07694] (1-141)
  IPR050640 Bacterial two-component sensor kinase systems [PTHR34220] (1-206)